Protein AF-F2NQA5-F1 (afdb_monomer)

Organism: Marinithermus hydrothermalis (strain DSM 14884 / JCM 11576 / T1) (NCBI:txid869210)

Structure (mmCIF, N/CA/C/O backbone):
data_AF-F2NQA5-F1
#
_entry.id   AF-F2NQA5-F1
#
loop_
_atom_site.group_PDB
_atom_site.id
_atom_site.type_symbol
_atom_site.label_atom_id
_atom_site.label_alt_id
_atom_site.label_comp_id
_atom_site.label_asym_id
_atom_site.label_entity_id
_atom_site.label_seq_id
_atom_site.pdbx_PDB_ins_code
_atom_site.Cartn_x
_atom_site.Cartn_y
_atom_site.Cartn_z
_atom_site.occupancy
_atom_site.B_iso_or_equiv
_atom_site.auth_seq_id
_atom_site.auth_comp_id
_atom_site.auth_asym_id
_atom_site.auth_atom_id
_atom_site.pdbx_PDB_model_num
ATOM 1 N N . MET A 1 1 ? 0.376 7.757 19.703 1.00 88.25 1 MET A N 1
ATOM 2 C CA . MET A 1 1 ? -0.407 8.197 18.530 1.00 88.25 1 MET A CA 1
ATOM 3 C C . MET A 1 1 ? 0.199 7.506 17.332 1.00 88.25 1 MET A C 1
ATOM 5 O O . MET A 1 1 ? 1.295 7.902 16.954 1.00 88.25 1 MET A O 1
ATOM 9 N N . PRO A 1 2 ? -0.426 6.440 16.823 1.00 95.62 2 PRO A N 1
ATOM 10 C CA . PRO A 1 2 ? 0.120 5.700 15.697 1.00 95.62 2 PRO A CA 1
ATOM 11 C C . PRO A 1 2 ? 0.282 6.584 14.460 1.00 95.62 2 PRO A C 1
ATOM 13 O O . PRO A 1 2 ? -0.659 7.265 14.046 1.00 95.62 2 PRO A O 1
ATOM 16 N N . LEU A 1 3 ? 1.473 6.548 13.876 1.00 98.00 3 LEU A N 1
ATOM 17 C CA . LEU A 1 3 ? 1.840 7.213 12.636 1.00 98.00 3 LEU A CA 1
ATOM 18 C C . LEU A 1 3 ? 2.196 6.156 11.593 1.00 98.00 3 LEU A C 1
ATOM 20 O O . LEU A 1 3 ? 3.142 5.389 11.764 1.00 98.00 3 LEU A O 1
ATOM 24 N N . LEU A 1 4 ? 1.447 6.123 10.497 1.00 98.50 4 LEU A N 1
ATOM 25 C CA . LEU A 1 4 ? 1.672 5.205 9.391 1.00 98.50 4 LEU A CA 1
ATOM 26 C C . LEU A 1 4 ? 2.063 5.989 8.142 1.00 98.50 4 LEU A C 1
ATOM 28 O O . LEU A 1 4 ? 1.493 7.039 7.842 1.00 98.50 4 LEU A O 1
ATOM 32 N N . TYR A 1 5 ? 3.014 5.452 7.387 1.00 98.56 5 TYR A N 1
ATOM 33 C CA . TYR A 1 5 ? 3.307 5.912 6.031 1.00 98.56 5 TYR A CA 1
ATOM 34 C C . TYR A 1 5 ? 2.766 4.877 5.052 1.00 98.56 5 TYR A C 1
ATOM 36 O O . TYR A 1 5 ? 3.100 3.701 5.148 1.00 98.56 5 TYR A O 1
ATOM 44 N N . HIS A 1 6 ? 1.934 5.301 4.107 1.00 98.75 6 HIS A N 1
ATOM 45 C CA . HIS A 1 6 ? 1.419 4.457 3.035 1.00 98.75 6 HIS A CA 1
ATOM 46 C C . HIS A 1 6 ? 2.074 4.859 1.716 1.00 98.75 6 HIS A C 1
ATOM 48 O O . HIS A 1 6 ? 1.904 5.972 1.214 1.00 98.75 6 HIS A O 1
ATOM 54 N N . ILE A 1 7 ? 2.865 3.932 1.190 1.00 98.75 7 ILE A N 1
ATOM 55 C CA . ILE A 1 7 ? 3.577 4.028 -0.079 1.00 98.75 7 ILE A CA 1
ATOM 56 C C . ILE A 1 7 ? 3.052 2.936 -1.015 1.00 98.75 7 ILE A C 1
ATOM 58 O O . ILE A 1 7 ? 2.538 1.906 -0.574 1.00 98.75 7 ILE A O 1
ATOM 62 N N . SER A 1 8 ? 3.149 3.156 -2.319 1.00 98.62 8 SER A N 1
ATOM 63 C CA . SER A 1 8 ? 2.661 2.197 -3.311 1.00 98.62 8 SER A CA 1
ATOM 64 C C . SER A 1 8 ? 3.340 2.408 -4.651 1.00 98.62 8 SER A C 1
ATOM 66 O O . SER A 1 8 ? 3.845 3.501 -4.936 1.00 98.62 8 SER A O 1
ATOM 68 N N . ASP A 1 9 ? 3.311 1.369 -5.486 1.00 98.50 9 ASP A N 1
ATOM 69 C CA . ASP A 1 9 ? 3.683 1.450 -6.893 1.00 98.50 9 ASP A CA 1
ATOM 70 C C . ASP A 1 9 ? 5.083 2.064 -7.054 1.00 98.50 9 ASP A C 1
ATOM 72 O O . ASP A 1 9 ? 5.270 3.081 -7.738 1.00 98.50 9 ASP A O 1
ATOM 76 N N . ILE A 1 10 ? 6.064 1.475 -6.362 1.00 98.44 10 ILE A N 1
ATOM 77 C CA . ILE A 1 10 ? 7.458 1.929 -6.411 1.00 98.44 10 ILE A CA 1
ATOM 78 C C . ILE A 1 10 ? 8.145 1.509 -7.717 1.00 98.44 10 ILE A C 1
ATOM 80 O O . ILE A 1 10 ? 9.059 2.213 -8.150 1.00 98.44 10 ILE A O 1
ATOM 84 N N . HIS A 1 11 ? 7.667 0.428 -8.361 1.00 98.31 11 HIS A N 1
ATOM 85 C CA . HIS A 1 11 ? 8.100 -0.091 -9.671 1.00 98.31 11 HIS A CA 1
ATOM 86 C C . HIS A 1 11 ? 9.624 -0.029 -9.861 1.00 98.31 11 HIS A C 1
ATOM 88 O O . HIS A 1 11 ? 10.124 0.562 -10.824 1.00 98.31 11 HIS A O 1
ATOM 94 N N . VAL A 1 12 ? 10.374 -0.616 -8.928 1.00 95.75 12 VAL A N 1
ATOM 95 C CA . VAL A 1 12 ? 11.836 -0.727 -9.012 1.00 95.75 12 VAL A CA 1
ATOM 96 C C . VAL A 1 12 ? 12.228 -1.455 -10.304 1.00 95.75 12 VAL A C 1
ATOM 98 O O . VAL A 1 12 ? 11.451 -2.246 -10.844 1.00 95.75 12 VAL A O 1
ATOM 101 N N . ALA A 1 13 ? 13.409 -1.129 -10.842 1.00 92.56 13 ALA A N 1
ATOM 102 C CA . ALA A 1 13 ? 13.914 -1.557 -12.152 1.00 92.56 13 ALA A CA 1
ATOM 103 C C . ALA A 1 13 ? 13.099 -1.085 -13.380 1.00 92.56 13 ALA A C 1
ATOM 105 O O . ALA A 1 13 ? 13.540 -1.246 -14.522 1.00 92.56 13 ALA A O 1
ATOM 106 N N . SER A 1 14 ? 11.949 -0.427 -13.194 1.00 96.75 14 SER A N 1
ATOM 107 C CA . SER A 1 14 ? 11.236 0.221 -14.295 1.00 96.75 14 SER A CA 1
ATOM 108 C C . SER A 1 14 ? 12.048 1.394 -14.841 1.00 96.75 14 SER A C 1
ATOM 110 O 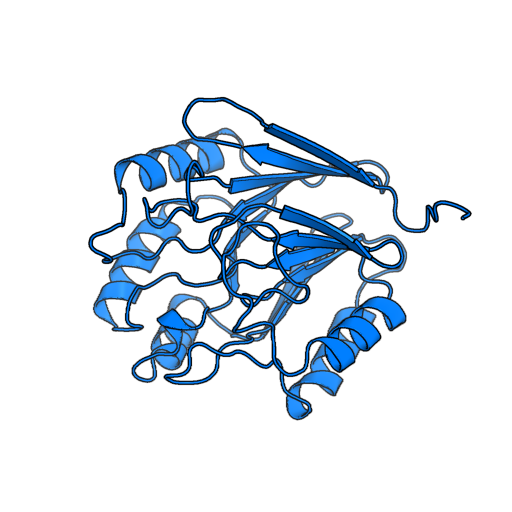O . SER A 1 14 ? 12.621 2.182 -14.093 1.00 96.75 14 SER A O 1
ATOM 112 N N . LYS A 1 15 ? 11.992 1.634 -16.155 1.00 97.00 15 LYS A N 1
ATOM 113 C CA . LYS A 1 15 ? 12.590 2.839 -16.776 1.00 97.00 15 LYS A CA 1
ATOM 114 C C . LYS A 1 15 ? 12.002 4.167 -16.268 1.00 97.00 15 LYS A C 1
ATOM 116 O O . LYS A 1 15 ? 12.492 5.235 -16.622 1.00 97.00 15 LYS A O 1
ATOM 121 N N . TYR A 1 16 ? 10.886 4.091 -15.548 1.00 97.62 16 TYR A N 1
ATOM 122 C CA . TYR A 1 16 ? 10.175 5.221 -14.961 1.00 97.62 16 TYR A CA 1
ATOM 123 C C . TYR A 1 16 ? 10.512 5.437 -13.480 1.00 97.62 16 TYR A C 1
ATOM 125 O O . TYR A 1 16 ? 10.050 6.425 -12.905 1.00 97.62 16 TYR A O 1
ATOM 133 N N . PHE A 1 17 ? 11.265 4.517 -12.870 1.00 98.44 17 PHE A N 1
ATOM 134 C CA . PHE A 1 17 ? 11.737 4.619 -11.495 1.00 98.44 17 PHE A CA 1
ATOM 135 C C . PHE A 1 17 ? 12.674 5.820 -11.336 1.00 98.44 17 PHE A C 1
ATOM 137 O O . PHE A 1 17 ? 13.507 6.091 -12.202 1.00 98.44 17 PHE A O 1
ATOM 144 N N . LEU A 1 18 ? 12.513 6.540 -10.229 1.00 98.25 18 LEU A N 1
ATOM 145 C CA . LEU A 1 18 ? 13.280 7.724 -9.861 1.00 98.25 18 LEU A CA 1
ATOM 146 C C . LEU A 1 18 ? 14.018 7.432 -8.543 1.00 98.25 18 LEU A C 1
ATOM 148 O O . LEU A 1 18 ? 13.451 7.662 -7.466 1.00 98.25 18 LEU A O 1
ATOM 152 N N . PRO A 1 19 ? 15.258 6.905 -8.599 1.00 98.12 19 PRO A N 1
ATOM 153 C CA . PRO A 1 19 ? 16.043 6.560 -7.414 1.00 98.12 19 PRO A CA 1
ATOM 154 C C . PRO A 1 19 ? 16.172 7.713 -6.417 1.00 98.12 19 PRO A C 1
ATOM 156 O O . PRO A 1 19 ? 16.104 7.499 -5.213 1.00 98.12 19 PRO A O 1
ATOM 159 N N . GLU A 1 20 ? 16.282 8.949 -6.904 1.00 98.12 20 GLU A N 1
ATOM 160 C CA . GLU A 1 20 ? 16.379 10.152 -6.082 1.00 98.12 20 GLU A CA 1
ATOM 161 C C . GLU A 1 20 ? 15.134 10.397 -5.216 1.00 98.12 20 GLU A C 1
ATOM 163 O O . GLU A 1 20 ? 15.244 10.968 -4.131 1.00 98.12 20 GLU A O 1
ATOM 168 N N . LEU A 1 21 ? 13.949 9.967 -5.667 1.00 98.06 21 LEU A N 1
ATOM 169 C CA . LEU A 1 21 ? 12.729 10.045 -4.863 1.00 98.06 21 LEU A CA 1
ATOM 170 C C . LEU A 1 21 ? 12.684 8.923 -3.832 1.00 98.06 21 LEU A C 1
ATOM 172 O O . LEU A 1 21 ? 12.273 9.168 -2.701 1.00 98.06 21 LEU A O 1
ATOM 176 N N . MET A 1 22 ? 13.148 7.722 -4.191 1.00 98.44 22 MET A N 1
ATOM 177 C CA . MET A 1 22 ? 13.265 6.618 -3.237 1.00 98.44 22 MET A CA 1
ATOM 178 C C . MET A 1 22 ? 14.262 6.953 -2.122 1.00 98.44 22 MET A C 1
ATOM 180 O O . MET A 1 22 ? 13.963 6.714 -0.957 1.00 98.44 22 MET A O 1
ATOM 184 N N . GLU A 1 23 ? 15.402 7.574 -2.444 1.00 98.44 23 GLU A N 1
ATOM 185 C CA . GLU A 1 23 ? 16.357 8.051 -1.435 1.00 98.44 23 GLU A CA 1
ATOM 186 C C . GLU A 1 23 ? 15.729 9.065 -0.485 1.00 98.44 23 GLU A C 1
ATOM 188 O O . GLU A 1 23 ? 15.773 8.865 0.725 1.00 98.44 23 GLU A O 1
ATOM 193 N N . ARG A 1 24 ? 15.066 10.099 -1.017 1.00 98.12 24 ARG A N 1
ATOM 194 C CA . ARG A 1 24 ? 14.374 11.097 -0.186 1.00 98.12 24 ARG A CA 1
ATOM 195 C C . ARG A 1 24 ? 13.302 10.474 0.703 1.00 98.12 24 ARG A C 1
ATOM 197 O O . ARG A 1 24 ? 13.187 10.856 1.861 1.00 98.12 24 ARG A O 1
ATOM 204 N N . LEU A 1 25 ? 12.530 9.531 0.164 1.00 98.38 25 LEU A N 1
ATOM 205 C CA . LEU A 1 25 ? 11.486 8.829 0.906 1.00 98.38 25 LEU A CA 1
ATOM 206 C C . LEU A 1 25 ? 12.082 8.019 2.062 1.00 98.38 25 LEU A C 1
ATOM 208 O O . LEU A 1 25 ? 11.581 8.100 3.179 1.00 98.38 25 LEU A O 1
ATOM 212 N N . ILE A 1 26 ? 13.160 7.271 1.809 1.00 98.75 26 ILE A N 1
ATOM 213 C CA . ILE A 1 26 ? 13.874 6.501 2.837 1.00 98.75 26 ILE A CA 1
ATOM 214 C C . ILE A 1 26 ? 14.448 7.433 3.906 1.00 98.75 26 ILE A C 1
ATOM 216 O O . ILE A 1 26 ? 14.277 7.166 5.095 1.00 98.75 26 ILE A O 1
ATOM 220 N N . ASP A 1 27 ? 15.110 8.518 3.499 1.00 98.44 27 ASP A N 1
ATOM 221 C CA . ASP A 1 27 ? 15.704 9.483 4.424 1.00 98.44 27 ASP A CA 1
ATOM 222 C C . ASP A 1 27 ? 14.632 10.121 5.319 1.00 98.44 27 ASP A C 1
ATOM 224 O O . ASP A 1 27 ? 14.818 10.217 6.535 1.00 98.44 27 ASP A O 1
ATOM 228 N N . GLU A 1 28 ? 13.483 10.498 4.749 1.00 97.94 28 GLU A N 1
ATOM 229 C CA . GLU A 1 28 ? 12.350 11.032 5.508 1.00 97.94 28 GLU A CA 1
ATOM 230 C C . GLU A 1 28 ? 11.766 9.995 6.466 1.00 97.94 28 GLU A C 1
ATOM 232 O O . GLU A 1 28 ? 11.633 10.286 7.653 1.00 97.94 28 GLU A O 1
ATOM 237 N N . ILE A 1 29 ? 11.467 8.781 5.991 1.00 98.56 29 ILE A N 1
ATOM 238 C CA . ILE A 1 29 ? 10.934 7.697 6.826 1.00 98.56 29 ILE A CA 1
ATOM 239 C C . ILE A 1 29 ? 11.869 7.420 8.005 1.00 98.56 29 ILE A C 1
ATOM 241 O O . ILE A 1 29 ? 11.411 7.341 9.142 1.00 98.56 29 ILE A O 1
ATOM 245 N N . ASN A 1 30 ? 13.175 7.314 7.761 1.00 98.75 30 ASN A N 1
ATOM 246 C CA . ASN A 1 30 ? 14.150 7.031 8.813 1.00 98.75 30 ASN A CA 1
ATOM 247 C C . ASN A 1 30 ? 14.327 8.206 9.786 1.00 98.75 30 ASN A C 1
ATOM 249 O O . ASN A 1 30 ? 14.612 7.988 10.961 1.00 98.75 30 ASN A O 1
ATOM 253 N N . THR A 1 31 ? 14.150 9.444 9.318 1.00 98.25 31 THR A N 1
ATOM 254 C CA . THR A 1 31 ? 14.225 10.646 10.164 1.00 98.25 31 THR A CA 1
ATOM 255 C C . THR A 1 31 ? 12.981 10.810 11.033 1.00 98.25 31 THR A C 1
ATOM 257 O O . THR A 1 31 ? 13.091 11.130 12.215 1.00 98.25 31 THR A O 1
ATOM 260 N N . VAL A 1 32 ? 11.796 10.622 10.449 1.00 98.06 32 VAL A N 1
ATOM 261 C CA . VAL A 1 32 ? 10.504 10.785 11.129 1.00 98.06 32 VAL A CA 1
ATOM 262 C C . VAL A 1 32 ? 10.215 9.602 12.051 1.00 98.06 32 VAL A C 1
ATOM 264 O O . VAL A 1 32 ? 9.692 9.799 13.143 1.00 98.06 32 VAL A O 1
ATOM 267 N N . GLY A 1 33 ? 10.564 8.388 11.621 1.00 98.19 33 GLY A N 1
ATOM 268 C CA . GLY A 1 33 ? 10.347 7.153 12.366 1.00 98.19 33 GLY A CA 1
ATOM 269 C C . GLY A 1 33 ? 8.867 6.796 12.560 1.00 98.19 33 GLY A C 1
ATOM 270 O O . GLY A 1 33 ? 8.446 6.685 13.710 1.00 98.19 33 GLY A O 1
ATOM 271 N N . PRO A 1 34 ? 8.058 6.625 11.490 1.00 98.31 34 PRO A N 1
ATOM 272 C CA . PRO A 1 34 ? 6.675 6.173 11.639 1.00 98.31 34 PRO A CA 1
ATOM 273 C C . PRO A 1 34 ? 6.616 4.765 12.253 1.00 98.31 34 PRO A C 1
ATOM 275 O O . PRO A 1 34 ? 7.518 3.949 12.059 1.00 98.31 34 PRO A O 1
ATOM 278 N N . ASP A 1 35 ? 5.525 4.454 12.953 1.00 98.44 35 ASP A N 1
ATOM 279 C CA . ASP A 1 35 ? 5.324 3.162 13.623 1.00 98.44 35 ASP A CA 1
ATOM 280 C C . ASP A 1 35 ? 5.223 1.990 12.632 1.00 98.44 35 ASP A C 1
ATOM 282 O O . ASP A 1 35 ? 5.544 0.843 12.965 1.00 98.44 35 ASP A O 1
ATOM 286 N N . LEU A 1 36 ? 4.756 2.270 11.409 1.00 98.69 36 LEU A N 1
ATOM 287 C CA . LEU A 1 36 ? 4.659 1.300 10.322 1.00 98.69 36 LEU A CA 1
ATOM 288 C C . LEU A 1 36 ? 4.705 1.986 8.954 1.00 98.69 36 LEU A C 1
ATOM 290 O O . LEU A 1 36 ? 4.019 2.979 8.712 1.00 98.69 36 LEU A O 1
ATOM 294 N N . VAL A 1 37 ? 5.438 1.383 8.022 1.00 98.81 37 VAL A N 1
ATOM 295 C CA . VAL A 1 37 ? 5.318 1.672 6.590 1.00 98.81 37 VAL A CA 1
ATOM 296 C C . VAL A 1 37 ? 4.498 0.569 5.925 1.00 98.81 37 VAL A C 1
ATOM 298 O O . VAL A 1 37 ? 4.817 -0.613 6.033 1.00 98.81 37 VAL A O 1
ATOM 301 N N . VAL A 1 38 ? 3.442 0.947 5.217 1.00 98.88 38 VAL A N 1
ATOM 302 C CA . VAL A 1 38 ? 2.639 0.050 4.386 1.00 98.88 38 VAL A CA 1
ATOM 303 C C . VAL A 1 38 ? 3.044 0.249 2.930 1.00 98.88 38 VAL A C 1
ATOM 305 O O . VAL A 1 38 ? 2.918 1.358 2.417 1.00 98.88 38 VAL A O 1
ATOM 308 N N . LEU A 1 39 ? 3.501 -0.815 2.267 1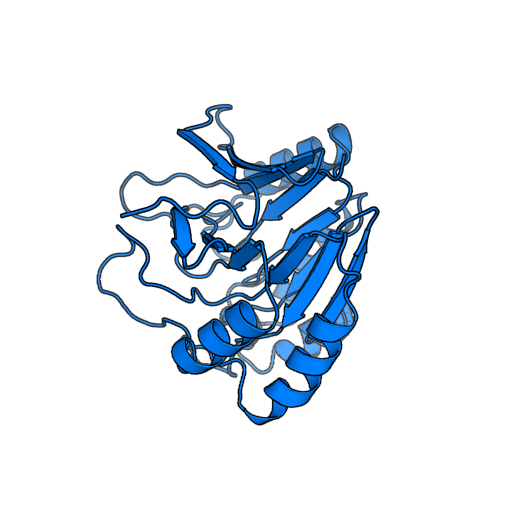.00 98.81 39 LEU A N 1
ATOM 309 C CA . LEU A 1 39 ? 3.792 -0.839 0.832 1.00 98.81 39 LEU A CA 1
ATOM 310 C C . LEU A 1 39 ? 2.748 -1.697 0.109 1.00 98.81 39 LEU A C 1
ATOM 312 O O . LEU A 1 39 ? 2.817 -2.926 0.143 1.00 98.81 39 LEU A O 1
ATOM 316 N N . SER A 1 40 ? 1.769 -1.050 -0.527 1.00 98.69 40 SER A N 1
ATOM 317 C CA . SER A 1 40 ? 0.586 -1.721 -1.087 1.00 98.69 40 SER A CA 1
ATOM 318 C C . SER A 1 40 ? 0.768 -2.246 -2.518 1.00 98.69 40 SER A C 1
ATOM 320 O O . SER A 1 40 ? -0.138 -2.119 -3.337 1.00 98.69 40 SER A O 1
ATOM 322 N N . GLY A 1 41 ? 1.914 -2.850 -2.834 1.00 98.06 41 GLY A N 1
ATOM 323 C CA . GLY A 1 41 ? 2.143 -3.549 -4.105 1.00 98.06 41 GLY A CA 1
ATOM 324 C C . GLY A 1 41 ? 2.825 -2.755 -5.211 1.00 98.06 41 GLY A C 1
ATOM 325 O O . GLY A 1 41 ? 3.123 -1.566 -5.071 1.00 98.06 41 GLY A O 1
ATOM 326 N N . ASP A 1 42 ? 3.086 -3.481 -6.297 1.00 98.69 42 ASP A N 1
ATOM 327 C CA . ASP A 1 42 ? 3.883 -3.081 -7.453 1.00 98.69 42 ASP A CA 1
ATOM 328 C C . ASP A 1 42 ? 5.291 -2.626 -7.032 1.00 98.69 42 ASP A C 1
ATOM 330 O O . ASP A 1 42 ? 5.729 -1.488 -7.247 1.00 98.69 42 ASP A O 1
ATOM 334 N N . LEU A 1 43 ? 5.998 -3.554 -6.377 1.00 98.69 43 LEU A N 1
ATOM 335 C CA . LEU A 1 43 ? 7.400 -3.396 -5.997 1.00 98.69 43 LEU A CA 1
ATOM 336 C C . LEU A 1 43 ? 8.312 -3.406 -7.223 1.00 98.69 43 LEU A C 1
ATOM 338 O O . LEU A 1 43 ? 9.273 -2.643 -7.294 1.00 98.69 43 LEU A O 1
ATOM 342 N N . THR A 1 44 ? 7.994 -4.276 -8.174 1.00 98.56 44 THR A N 1
ATOM 343 C CA . THR A 1 44 ? 8.757 -4.566 -9.391 1.00 98.56 44 THR A CA 1
ATOM 344 C C . THR A 1 44 ? 7.966 -4.168 -10.641 1.00 98.56 44 THR A C 1
ATOM 346 O O . THR A 1 44 ? 6.765 -3.918 -10.569 1.00 98.56 44 THR A O 1
ATOM 349 N N . ASP A 1 45 ? 8.609 -4.103 -11.813 1.00 97.25 45 ASP A N 1
ATOM 350 C CA . ASP A 1 45 ? 7.910 -3.815 -13.079 1.00 97.25 45 ASP A CA 1
ATOM 351 C C . ASP A 1 45 ? 7.422 -5.093 -13.789 1.00 97.25 45 ASP A C 1
ATOM 353 O O . ASP A 1 45 ? 6.423 -5.080 -14.522 1.00 97.25 45 ASP A O 1
ATOM 357 N N . ARG A 1 46 ? 8.116 -6.217 -13.616 1.00 97.62 46 ARG A N 1
ATOM 358 C CA . ARG A 1 46 ? 7.879 -7.459 -14.361 1.00 97.62 46 ARG A CA 1
ATOM 359 C C . ARG A 1 46 ? 7.876 -8.704 -13.474 1.00 97.62 46 ARG A C 1
ATOM 361 O O . ARG A 1 46 ? 7.744 -9.790 -14.036 1.00 97.62 46 ARG A O 1
ATOM 368 N N . GLY A 1 47 ? 8.016 -8.594 -12.155 1.00 98.12 47 GLY A N 1
ATOM 369 C CA . GLY A 1 47 ? 8.007 -9.749 -11.251 1.00 98.12 47 GLY A CA 1
ATOM 370 C C . GLY A 1 47 ? 9.234 -10.654 -11.403 1.00 98.12 47 GLY A C 1
ATOM 371 O O . GLY A 1 47 ? 9.207 -11.823 -11.020 1.00 98.12 47 GLY A O 1
ATOM 372 N N . LEU A 1 48 ? 10.322 -10.152 -11.998 1.00 98.31 48 LEU A N 1
ATOM 373 C CA . LEU A 1 48 ? 11.537 -10.939 -12.209 1.00 98.31 48 LEU A CA 1
ATOM 374 C C . LEU A 1 48 ? 12.396 -10.957 -10.942 1.00 98.31 48 LEU A C 1
ATOM 376 O O . LEU A 1 48 ? 12.484 -9.966 -10.222 1.00 98.31 48 LEU A O 1
ATOM 380 N N . ARG A 1 49 ? 13.109 -12.065 -10.704 1.00 98.12 49 ARG A N 1
ATOM 381 C CA . ARG A 1 49 ? 13.953 -12.239 -9.509 1.00 98.12 49 ARG A CA 1
ATOM 382 C C . ARG A 1 49 ? 14.886 -11.059 -9.226 1.00 98.12 49 ARG A C 1
ATOM 384 O O . ARG A 1 49 ? 14.925 -10.580 -8.101 1.00 98.12 49 ARG A O 1
ATOM 391 N N . HIS A 1 50 ? 15.623 -10.599 -10.234 1.00 98.44 50 HIS A N 1
ATOM 392 C CA . HIS A 1 50 ? 16.584 -9.508 -10.058 1.00 98.44 50 HIS A CA 1
ATOM 393 C C . HIS A 1 50 ? 15.901 -8.178 -9.699 1.00 98.44 50 HIS A C 1
ATOM 395 O O . HIS A 1 50 ? 16.473 -7.391 -8.954 1.00 98.44 50 HIS A O 1
ATOM 401 N N . GLU A 1 51 ? 14.672 -7.943 -10.173 1.00 98.62 51 GLU A N 1
ATOM 402 C CA . GLU A 1 51 ? 13.892 -6.755 -9.809 1.00 98.62 51 GLU A CA 1
ATOM 403 C C . GLU A 1 51 ? 13.452 -6.828 -8.344 1.00 98.62 51 GLU A C 1
ATOM 405 O O . GLU A 1 51 ? 13.502 -5.825 -7.640 1.00 98.62 51 GLU A O 1
ATOM 410 N N . PHE A 1 52 ? 13.084 -8.016 -7.851 1.00 98.81 52 PHE A N 1
ATOM 411 C CA . PHE A 1 52 ? 12.800 -8.217 -6.429 1.00 98.81 52 PHE A CA 1
ATOM 412 C C . PHE A 1 52 ? 14.043 -8.061 -5.550 1.00 98.81 52 PHE A C 1
ATOM 414 O O . PHE A 1 52 ? 13.947 -7.502 -4.463 1.00 98.81 52 PHE A O 1
ATOM 421 N N . GLU A 1 53 ? 15.205 -8.545 -5.990 1.00 98.69 53 GLU A N 1
ATOM 422 C CA . GLU A 1 53 ? 16.472 -8.353 -5.271 1.00 98.69 53 GLU A CA 1
ATOM 423 C C . GLU A 1 53 ? 16.848 -6.868 -5.198 1.00 98.69 53 GLU A C 1
ATOM 425 O O . GLU A 1 53 ? 17.265 -6.387 -4.144 1.00 98.69 53 GLU A O 1
ATOM 430 N N . GLU A 1 54 ? 16.633 -6.120 -6.284 1.00 98.69 54 GLU A N 1
ATOM 431 C CA . GLU A 1 54 ? 16.810 -4.669 -6.303 1.00 98.69 54 GLU A CA 1
ATOM 432 C C . GLU A 1 54 ? 15.797 -3.966 -5.388 1.00 98.69 54 GLU A C 1
ATOM 434 O O . GLU A 1 54 ? 16.185 -3.131 -4.568 1.00 98.69 54 GLU A O 1
ATOM 439 N N . ALA A 1 55 ? 14.513 -4.332 -5.462 1.00 98.69 55 ALA A N 1
ATOM 440 C CA . ALA A 1 55 ? 13.479 -3.789 -4.585 1.00 98.69 55 ALA A CA 1
ATOM 441 C C . ALA A 1 55 ? 13.817 -4.047 -3.113 1.00 98.69 55 ALA A C 1
ATOM 443 O O . ALA A 1 55 ? 13.742 -3.129 -2.295 1.00 98.69 55 ALA A O 1
ATOM 444 N N . LYS A 1 56 ? 14.284 -5.259 -2.791 1.00 98.69 56 LYS A N 1
ATOM 445 C CA . LYS A 1 56 ? 14.707 -5.644 -1.445 1.00 98.69 56 LYS A CA 1
ATOM 446 C C . LYS A 1 56 ? 15.889 -4.807 -0.971 1.00 98.69 56 LYS A C 1
ATOM 448 O O . LYS A 1 56 ? 15.853 -4.314 0.152 1.00 98.69 56 LYS A O 1
ATOM 453 N N . ALA A 1 57 ? 16.883 -4.571 -1.830 1.00 98.69 57 ALA A N 1
ATOM 454 C CA . ALA A 1 57 ? 18.029 -3.719 -1.515 1.00 98.69 57 ALA A CA 1
ATOM 455 C C . ALA A 1 57 ? 17.622 -2.271 -1.186 1.00 98.69 57 ALA A C 1
ATOM 457 O O . ALA A 1 57 ? 18.211 -1.651 -0.299 1.00 98.69 57 ALA A O 1
ATOM 458 N N . TRP A 1 58 ? 16.598 -1.735 -1.859 1.00 98.75 58 TRP A N 1
ATOM 459 C CA . TRP A 1 58 ? 16.024 -0.433 -1.516 1.00 98.75 58 TRP A CA 1
ATOM 460 C C . TRP A 1 58 ? 15.238 -0.473 -0.205 1.00 98.75 58 TRP A C 1
ATOM 462 O O . TRP A 1 58 ? 15.479 0.355 0.673 1.00 98.75 58 TRP A O 1
ATOM 472 N N . THR A 1 59 ? 14.318 -1.428 -0.049 1.00 98.69 59 THR A N 1
ATOM 473 C CA . THR A 1 59 ? 13.450 -1.503 1.137 1.00 98.69 59 THR A CA 1
ATOM 474 C C . THR A 1 59 ? 14.213 -1.862 2.411 1.00 98.69 59 THR A C 1
ATOM 476 O O . THR A 1 59 ? 13.822 -1.416 3.480 1.00 98.69 59 THR A O 1
ATOM 479 N N . ASP A 1 60 ? 15.343 -2.568 2.323 1.00 98.56 60 ASP A N 1
ATOM 480 C CA . ASP A 1 60 ? 16.192 -2.900 3.483 1.00 98.56 60 ASP A CA 1
ATOM 481 C C . ASP A 1 60 ? 16.888 -1.687 4.106 1.00 98.56 60 ASP A C 1
ATOM 483 O O . ASP A 1 60 ? 17.415 -1.765 5.216 1.00 98.56 60 ASP A O 1
ATOM 487 N N . ARG A 1 61 ? 16.875 -0.544 3.415 1.00 98.75 61 ARG A N 1
ATOM 488 C CA . ARG A 1 61 ? 17.353 0.732 3.957 1.00 98.75 61 ARG A CA 1
ATOM 489 C C . ARG A 1 61 ? 16.309 1.422 4.842 1.00 98.75 61 ARG A C 1
ATOM 491 O O . ARG A 1 61 ? 16.667 2.375 5.533 1.00 98.75 61 ARG A O 1
ATOM 498 N N . ILE A 1 62 ? 15.049 0.981 4.822 1.00 98.75 62 ILE A N 1
ATOM 499 C CA . ILE A 1 62 ? 13.985 1.491 5.696 1.00 98.75 62 ILE A CA 1
ATOM 500 C C . ILE A 1 62 ? 14.156 0.861 7.084 1.00 98.75 62 ILE A C 1
ATOM 502 O O . ILE A 1 62 ? 14.126 -0.356 7.239 1.00 98.75 62 ILE A O 1
ATOM 506 N N . GLN A 1 63 ? 14.353 1.696 8.105 1.00 98.38 63 GLN A N 1
ATOM 507 C CA . GLN A 1 63 ? 14.735 1.278 9.463 1.00 98.38 63 GLN A CA 1
ATOM 508 C C . GLN A 1 63 ? 13.545 1.073 10.408 1.00 98.38 63 GLN A C 1
ATOM 510 O O . GLN A 1 63 ? 13.728 0.782 11.591 1.00 98.38 63 GLN A O 1
ATOM 515 N N . VAL A 1 64 ? 12.326 1.218 9.894 1.00 98.31 64 VAL A N 1
ATOM 516 C CA . VAL A 1 64 ? 11.075 1.016 10.630 1.00 98.31 64 VAL A CA 1
ATOM 517 C C . VAL A 1 64 ? 10.352 -0.237 10.130 1.00 98.31 64 VAL A C 1
ATOM 519 O O . VAL A 1 64 ? 10.618 -0.698 9.017 1.00 98.31 64 VAL A O 1
ATOM 522 N N . PRO A 1 65 ? 9.429 -0.818 10.918 1.00 98.00 65 PRO A N 1
ATOM 523 C CA . PRO A 1 65 ? 8.657 -1.972 10.477 1.00 98.00 65 PRO A CA 1
ATOM 524 C C . PRO A 1 65 ? 7.901 -1.706 9.170 1.00 98.00 65 PRO A C 1
ATOM 526 O O . PRO A 1 65 ? 7.310 -0.640 8.991 1.00 98.00 65 PRO A O 1
ATOM 529 N N . MET A 1 66 ? 7.862 -2.712 8.295 1.00 98.38 66 MET A N 1
ATOM 530 C CA . MET A 1 66 ? 7.095 -2.675 7.051 1.00 98.38 66 MET A CA 1
ATOM 531 C C . MET A 1 66 ? 6.026 -3.769 7.013 1.00 98.38 66 MET A C 1
ATOM 533 O O . MET A 1 66 ? 6.246 -4.884 7.490 1.00 98.38 66 MET A O 1
ATOM 537 N N . LEU A 1 67 ? 4.886 -3.456 6.400 1.00 98.56 67 LEU A N 1
ATOM 538 C CA . LEU A 1 67 ? 3.897 -4.423 5.930 1.00 98.56 67 LEU A CA 1
ATOM 539 C C . LEU A 1 67 ? 3.768 -4.266 4.416 1.00 98.56 67 LEU A C 1
ATOM 541 O O . LEU A 1 67 ? 3.457 -3.181 3.928 1.00 98.56 67 LEU A O 1
ATOM 545 N N . VAL A 1 68 ? 4.020 -5.340 3.680 1.00 98.69 68 VAL A N 1
ATOM 546 C CA . VAL A 1 68 ? 4.114 -5.313 2.220 1.00 98.69 68 VAL A CA 1
ATOM 547 C C . VAL A 1 68 ? 3.082 -6.272 1.640 1.00 98.69 68 VAL A C 1
ATOM 549 O O . VAL A 1 68 ? 2.957 -7.396 2.117 1.00 98.69 68 VAL A O 1
ATOM 552 N N . THR A 1 69 ? 2.358 -5.844 0.610 1.00 98.19 69 THR A N 1
ATOM 553 C CA . THR A 1 69 ? 1.536 -6.726 -0.237 1.00 98.19 69 THR A CA 1
ATOM 554 C C . THR A 1 69 ? 2.098 -6.737 -1.651 1.00 98.19 69 THR A C 1
ATOM 556 O O . THR A 1 69 ? 2.647 -5.717 -2.057 1.00 98.19 69 THR A O 1
ATOM 559 N N . PRO A 1 70 ? 1.948 -7.820 -2.429 1.00 98.56 70 PRO A N 1
ATOM 560 C CA . PRO A 1 70 ? 2.281 -7.790 -3.848 1.00 98.56 70 PRO A CA 1
ATOM 561 C C . PRO A 1 70 ? 1.212 -7.024 -4.644 1.00 98.56 70 PRO A C 1
ATOM 563 O O . PRO A 1 70 ? 0.053 -6.923 -4.227 1.00 98.56 70 PRO A O 1
ATOM 566 N N . GLY A 1 71 ? 1.611 -6.486 -5.793 1.00 98.50 71 GLY A N 1
ATOM 567 C CA . GLY A 1 71 ? 0.720 -5.959 -6.823 1.00 98.50 71 GLY A CA 1
ATOM 568 C C . GLY A 1 71 ? 0.679 -6.837 -8.071 1.00 98.50 71 GLY A C 1
ATOM 569 O O . GLY A 1 71 ? 1.267 -7.919 -8.124 1.00 98.50 71 GLY A O 1
ATOM 570 N N . ASN A 1 72 ? -0.046 -6.393 -9.096 1.00 98.56 72 ASN A N 1
ATOM 571 C CA . ASN A 1 72 ? -0.202 -7.186 -10.315 1.00 98.56 72 ASN A CA 1
ATOM 572 C C . ASN A 1 72 ? 1.111 -7.311 -11.099 1.00 98.56 72 ASN A C 1
ATOM 574 O O . ASN A 1 72 ? 1.343 -8.332 -11.744 1.00 98.56 72 ASN A O 1
ATOM 578 N N . HIS A 1 73 ? 1.995 -6.312 -11.030 1.00 98.50 73 HIS A N 1
ATOM 579 C CA . HIS A 1 73 ? 3.307 -6.402 -11.663 1.00 98.50 73 HIS A CA 1
ATOM 580 C C . HIS A 1 73 ? 4.215 -7.434 -10.973 1.00 98.50 73 HIS A C 1
ATOM 582 O O . HIS A 1 73 ? 4.959 -8.130 -11.664 1.00 98.50 73 HIS A O 1
ATOM 588 N N . ASP A 1 74 ? 4.094 -7.588 -9.653 1.00 98.69 74 ASP A N 1
ATOM 589 C CA . ASP A 1 74 ? 4.894 -8.515 -8.843 1.00 98.69 74 ASP A CA 1
ATOM 590 C C . ASP A 1 74 ? 4.549 -9.985 -9.093 1.00 98.69 74 ASP A C 1
ATOM 592 O O . ASP A 1 74 ? 5.417 -10.851 -9.007 1.00 98.69 74 ASP A O 1
ATOM 596 N N . SER A 1 75 ? 3.293 -10.276 -9.434 1.00 97.81 75 SER A N 1
ATOM 597 C CA . SER A 1 75 ? 2.821 -11.641 -9.703 1.00 97.81 75 SER A CA 1
ATOM 598 C C . SER A 1 75 ? 3.040 -12.109 -11.142 1.00 97.81 75 SER A C 1
ATOM 600 O O . SER A 1 75 ? 2.807 -13.282 -11.453 1.00 97.81 75 SER A O 1
ATOM 602 N N . ARG A 1 76 ? 3.528 -11.235 -12.028 1.00 97.81 76 ARG A N 1
ATOM 603 C CA . ARG A 1 76 ? 3.949 -11.628 -13.380 1.00 97.81 76 ARG A CA 1
ATOM 604 C C . ARG A 1 76 ? 5.125 -12.590 -13.324 1.00 97.81 76 ARG A C 1
ATOM 606 O O . ARG A 1 76 ? 5.942 -12.531 -12.412 1.00 97.81 76 ARG A O 1
ATOM 613 N N . ASN A 1 77 ? 5.236 -13.454 -14.329 1.00 97.31 77 ASN A N 1
ATOM 614 C CA . ASN A 1 77 ? 6.327 -14.426 -14.445 1.00 97.31 77 ASN A CA 1
ATOM 615 C C . ASN A 1 77 ? 6.484 -15.310 -13.194 1.00 97.31 77 ASN A C 1
ATOM 617 O O . ASN A 1 77 ? 7.596 -15.717 -12.859 1.00 97.31 77 ASN A O 1
ATOM 621 N N . VAL A 1 78 ? 5.374 -15.619 -12.512 1.00 96.81 78 VAL A N 1
ATOM 622 C CA . VAL A 1 78 ? 5.376 -16.404 -11.262 1.00 96.81 78 VAL A CA 1
ATOM 623 C C . VAL A 1 78 ? 6.158 -15.702 -10.133 1.00 96.81 78 VAL A C 1
ATOM 625 O O . VAL A 1 78 ? 6.666 -16.334 -9.206 1.00 96.81 78 VAL A O 1
ATOM 628 N N . GLY A 1 79 ? 6.248 -14.370 -10.188 1.00 98.19 79 GLY A N 1
ATOM 629 C CA . GLY A 1 79 ? 7.028 -13.563 -9.253 1.00 98.19 79 GLY A CA 1
ATOM 630 C C . GLY A 1 79 ? 6.522 -13.600 -7.809 1.00 98.19 79 GLY A C 1
ATOM 631 O O . GLY A 1 79 ? 7.293 -13.325 -6.891 1.00 98.19 79 GLY A O 1
ATOM 632 N N . TYR A 1 80 ? 5.291 -14.067 -7.570 1.00 97.25 80 TYR A N 1
ATOM 633 C CA . TYR A 1 80 ? 4.771 -14.306 -6.220 1.00 97.25 80 TYR A CA 1
ATOM 634 C C . TYR A 1 80 ? 5.655 -15.262 -5.394 1.00 97.25 80 TYR A C 1
ATOM 636 O O . TYR A 1 80 ? 5.711 -15.121 -4.177 1.00 97.25 80 TYR A O 1
ATOM 644 N N . ILE A 1 81 ? 6.403 -16.177 -6.031 1.00 98.31 81 ILE A N 1
ATOM 645 C CA . ILE A 1 81 ? 7.399 -17.027 -5.348 1.00 98.31 81 ILE A CA 1
ATOM 646 C C . ILE A 1 81 ? 8.530 -16.165 -4.774 1.00 98.31 81 ILE A C 1
ATOM 648 O O . ILE A 1 81 ? 8.937 -16.332 -3.629 1.00 98.31 81 ILE A O 1
ATOM 652 N N . HIS A 1 82 ? 9.040 -15.220 -5.565 1.00 98.50 82 HIS A N 1
ATOM 653 C CA . HIS A 1 82 ? 10.110 -14.322 -5.135 1.00 98.50 82 HIS A CA 1
ATOM 654 C C . HIS A 1 82 ? 9.624 -13.327 -4.083 1.00 98.50 82 HIS A C 1
ATOM 656 O O . HIS A 1 82 ? 10.364 -13.037 -3.144 1.00 98.50 82 HIS A O 1
ATOM 662 N N . PHE A 1 83 ? 8.379 -12.859 -4.205 1.00 98.69 83 PHE A N 1
ATOM 663 C CA . PHE A 1 83 ? 7.725 -12.091 -3.154 1.00 98.69 83 PHE A CA 1
ATOM 664 C C . PHE A 1 83 ? 7.704 -12.881 -1.839 1.00 98.69 83 PHE A C 1
ATOM 666 O O . PHE A 1 83 ? 8.186 -12.381 -0.825 1.00 98.69 83 PHE A O 1
ATOM 673 N N . GLU A 1 84 ? 7.213 -14.124 -1.855 1.00 98.50 84 GLU A N 1
ATOM 674 C CA . GLU A 1 84 ? 7.113 -14.958 -0.651 1.00 98.50 84 GLU A CA 1
ATOM 675 C C . GLU A 1 84 ? 8.477 -15.227 -0.002 1.00 98.50 84 GLU A C 1
ATOM 677 O O . GLU A 1 84 ? 8.606 -15.165 1.221 1.00 98.50 84 GLU A O 1
ATOM 682 N N . GLU A 1 85 ? 9.513 -15.459 -0.809 1.00 98.50 85 GLU A N 1
ATOM 683 C CA . GLU A 1 85 ? 10.879 -15.683 -0.326 1.00 98.50 85 GLU A CA 1
ATOM 684 C C . GLU A 1 85 ? 11.527 -14.437 0.301 1.00 98.50 85 GLU A C 1
ATOM 686 O O . GLU A 1 85 ? 12.297 -14.568 1.254 1.00 98.50 85 GLU A O 1
ATOM 691 N N . LEU A 1 86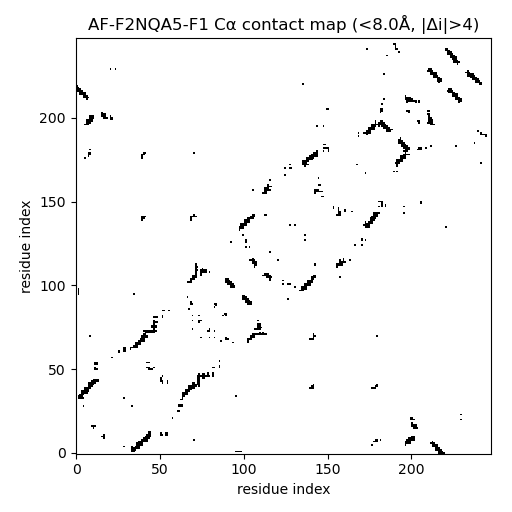 ? 11.264 -13.241 -0.238 1.00 98.44 86 LEU A N 1
ATOM 692 C CA . LEU A 1 86 ? 11.985 -12.015 0.138 1.00 98.44 86 LEU A CA 1
ATOM 693 C C . LEU A 1 86 ? 11.201 -11.100 1.085 1.00 98.44 86 LEU A C 1
ATOM 695 O O . LEU A 1 86 ? 11.814 -10.419 1.908 1.00 98.44 86 LEU A O 1
ATOM 699 N N . TYR A 1 87 ? 9.873 -11.088 0.985 1.00 98.12 87 TYR A N 1
ATOM 700 C CA . TYR A 1 87 ? 8.974 -10.225 1.759 1.00 98.12 87 TYR A CA 1
ATOM 701 C C . TYR A 1 87 ? 8.046 -11.002 2.702 1.00 98.12 87 TYR A C 1
ATOM 703 O O . TYR A 1 87 ? 7.518 -10.417 3.648 1.00 98.12 87 TYR A O 1
ATOM 711 N N . GLY A 1 88 ? 7.899 -12.317 2.512 1.00 97.19 88 GLY A N 1
ATOM 712 C CA . GLY A 1 88 ? 7.098 -13.179 3.377 1.00 97.19 88 GLY A CA 1
ATOM 713 C C . GLY A 1 88 ? 5.669 -13.401 2.863 1.00 97.19 88 GLY A C 1
ATOM 714 O O . GLY A 1 88 ? 5.407 -13.295 1.668 1.00 97.19 88 GLY A O 1
ATOM 715 N N . PRO A 1 89 ? 4.722 -13.781 3.737 1.00 97.50 89 PRO A N 1
ATOM 716 C CA . PRO A 1 89 ? 3.420 -14.266 3.297 1.00 97.50 89 PRO A CA 1
ATOM 717 C C . PRO A 1 89 ? 2.596 -13.175 2.601 1.00 97.50 89 PRO A C 1
ATOM 719 O O . PRO A 1 89 ? 2.542 -12.030 3.039 1.00 97.50 89 PRO A O 1
ATOM 722 N N . ARG A 1 90 ? 1.866 -13.577 1.557 1.00 97.56 90 ARG A N 1
ATOM 723 C CA . ARG A 1 90 ? 0.943 -12.728 0.775 1.00 97.56 90 ARG A CA 1
ATOM 724 C C . ARG A 1 90 ? -0.322 -12.305 1.534 1.00 97.56 90 ARG A C 1
ATOM 726 O O . ARG A 1 90 ? -1.047 -11.410 1.105 1.00 97.56 90 ARG A O 1
ATOM 733 N N . TYR A 1 91 ? -0.564 -12.945 2.672 1.00 97.88 91 TYR A N 1
ATOM 734 C CA . TYR A 1 91 ? -1.676 -12.700 3.579 1.00 97.88 91 TYR A CA 1
ATOM 735 C C . TYR A 1 91 ? -1.102 -12.573 4.985 1.00 97.88 91 TYR A C 1
ATOM 737 O O . TYR A 1 91 ? -0.470 -13.505 5.486 1.00 97.88 91 TYR A O 1
ATOM 745 N N . ALA A 1 92 ? -1.263 -11.411 5.607 1.00 97.44 92 ALA A N 1
ATOM 746 C CA . ALA A 1 92 ? -0.569 -11.102 6.848 1.00 97.44 92 ALA A CA 1
ATOM 747 C C . ALA A 1 92 ? -1.398 -10.191 7.747 1.00 97.44 92 ALA A C 1
ATOM 749 O O . ALA A 1 92 ? -2.233 -9.415 7.289 1.00 97.44 92 ALA A O 1
ATOM 750 N N . THR A 1 93 ? -1.121 -10.257 9.044 1.00 98.31 93 THR A N 1
ATOM 751 C CA . THR A 1 93 ? -1.708 -9.357 10.037 1.00 98.31 93 THR A CA 1
ATOM 752 C C . THR A 1 93 ? -0.605 -8.681 10.832 1.00 98.31 93 THR A C 1
ATOM 754 O O . THR A 1 93 ? 0.401 -9.316 11.161 1.00 98.31 93 THR A O 1
ATOM 757 N N . ARG A 1 94 ? -0.801 -7.419 11.205 1.00 97.88 94 ARG A N 1
ATOM 758 C CA . ARG A 1 94 ? 0.130 -6.659 12.040 1.00 97.88 94 ARG A CA 1
ATOM 759 C C . ARG A 1 94 ? -0.650 -5.877 13.085 1.00 97.88 94 ARG A C 1
ATOM 761 O O . ARG A 1 94 ? -1.574 -5.149 12.750 1.00 97.88 94 ARG A O 1
ATOM 768 N N . ARG A 1 95 ? -0.246 -6.000 14.346 1.00 97.31 95 ARG A N 1
ATOM 769 C CA . ARG A 1 95 ? -0.803 -5.228 15.458 1.00 97.31 95 ARG A CA 1
ATOM 770 C C . ARG A 1 95 ? 0.216 -4.189 15.919 1.00 97.31 95 ARG A C 1
ATOM 772 O O . ARG A 1 95 ? 1.388 -4.520 16.104 1.00 97.31 95 ARG A O 1
ATOM 779 N N . LEU A 1 96 ? -0.239 -2.953 16.067 1.00 94.56 96 LEU A N 1
ATOM 780 C CA . LEU A 1 96 ? 0.465 -1.827 16.683 1.00 94.56 96 LEU A CA 1
ATOM 781 C C . LEU A 1 96 ? -0.364 -1.362 17.890 1.00 94.56 96 LEU A C 1
ATOM 783 O O . LEU A 1 96 ? -1.443 -1.894 18.150 1.00 94.56 96 LEU A O 1
ATOM 787 N N . GLU A 1 97 ? 0.105 -0.361 18.629 1.00 92.00 97 GLU A N 1
ATOM 788 C CA . GLU A 1 97 ? -0.693 0.222 19.710 1.00 92.00 97 GLU A CA 1
ATOM 789 C C . GLU A 1 97 ? -1.989 0.838 19.151 1.00 92.00 97 GLU A C 1
ATOM 791 O O . GLU A 1 97 ? -1.954 1.836 18.441 1.00 92.00 97 GLU A O 1
ATOM 796 N N . GLY A 1 98 ? -3.145 0.235 19.447 1.00 94.06 98 GLY A N 1
ATOM 797 C CA . GLY A 1 98 ? -4.452 0.757 19.030 1.00 94.06 98 GLY A CA 1
ATOM 798 C C . GLY A 1 98 ? -4.770 0.629 17.534 1.00 94.06 98 GLY A C 1
ATOM 799 O O . GLY A 1 98 ? -5.765 1.199 17.090 1.00 94.06 98 GLY A O 1
ATOM 800 N N . VAL A 1 99 ? -3.968 -0.107 16.754 1.00 97.56 99 VAL A N 1
ATOM 801 C CA . VAL A 1 99 ? -4.190 -0.326 15.312 1.00 97.56 99 VAL A CA 1
ATOM 802 C C . VAL A 1 99 ? -3.977 -1.792 14.972 1.00 97.56 99 VAL A C 1
ATOM 804 O O . VAL A 1 99 ? -2.945 -2.377 15.309 1.00 97.56 99 VAL A O 1
ATOM 807 N N . TYR A 1 100 ? -4.923 -2.365 14.236 1.00 98.50 100 TYR A N 1
ATOM 808 C CA . TYR A 1 100 ? -4.836 -3.720 13.715 1.00 98.50 100 TYR A CA 1
ATOM 809 C C . TYR A 1 100 ? -4.939 -3.710 12.193 1.00 98.50 100 TYR A C 1
ATOM 811 O O . TYR A 1 100 ? -5.941 -3.281 11.626 1.00 98.50 100 TYR A O 1
ATOM 819 N N . VAL A 1 101 ? -3.887 -4.180 11.532 1.00 98.75 101 VAL A N 1
ATOM 820 C CA . VAL A 1 101 ? -3.751 -4.166 10.077 1.00 98.75 101 VAL A CA 1
ATOM 821 C C . VAL A 1 101 ? -3.885 -5.583 9.534 1.00 98.75 101 VAL A C 1
ATOM 823 O O . VAL A 1 101 ? -3.186 -6.487 9.990 1.00 98.75 101 VAL A O 1
ATOM 826 N N . VAL A 1 102 ? -4.740 -5.768 8.532 1.00 98.81 102 VAL A N 1
ATOM 827 C CA . VAL A 1 102 ? -4.891 -7.009 7.763 1.00 98.81 102 VAL A CA 1
ATOM 828 C C . VAL A 1 102 ? -4.534 -6.726 6.311 1.00 98.81 102 VAL A C 1
ATOM 830 O O . VAL A 1 102 ? -5.126 -5.858 5.678 1.00 98.81 102 VAL A O 1
ATOM 833 N N . ALA A 1 103 ? -3.563 -7.454 5.779 1.00 98.62 103 ALA A N 1
ATOM 834 C CA . ALA A 1 103 ? -3.082 -7.333 4.413 1.00 98.62 103 ALA A CA 1
ATOM 835 C C . ALA A 1 103 ? -3.448 -8.583 3.612 1.00 98.62 103 ALA A C 1
ATOM 837 O O . ALA A 1 103 ? -3.218 -9.703 4.075 1.00 98.62 103 ALA A O 1
ATOM 838 N N . ALA A 1 104 ? -3.993 -8.386 2.412 1.00 98.44 104 ALA A N 1
ATOM 839 C CA . ALA A 1 104 ? -4.353 -9.471 1.514 1.00 98.44 104 ALA A CA 1
ATOM 840 C C . ALA A 1 104 ? -3.958 -9.171 0.065 1.00 98.44 104 ALA A C 1
ATOM 842 O O . ALA A 1 104 ? -4.287 -8.121 -0.499 1.00 98.44 104 ALA A O 1
ATOM 843 N N . ASP A 1 105 ? -3.281 -10.141 -0.538 1.00 98.62 105 ASP A N 1
ATOM 844 C CA . ASP A 1 105 ? -2.954 -10.163 -1.955 1.00 98.62 105 ASP A CA 1
ATOM 845 C C . ASP A 1 105 ? -4.220 -10.197 -2.821 1.00 98.62 105 ASP A C 1
ATOM 847 O O . ASP A 1 105 ? -5.098 -11.041 -2.633 1.00 98.62 105 ASP A O 1
ATOM 851 N N . SER A 1 106 ? -4.292 -9.250 -3.757 1.00 98.44 106 SER A N 1
ATOM 852 C CA . SER A 1 106 ? -5.330 -9.168 -4.788 1.00 98.44 106 SER A CA 1
ATOM 853 C C . SER A 1 106 ? -4.817 -9.459 -6.194 1.00 98.44 106 SER A C 1
ATOM 855 O O . SER A 1 106 ? -5.575 -9.331 -7.148 1.00 98.44 106 SER A O 1
ATOM 857 N N . SER A 1 107 ? -3.536 -9.753 -6.362 1.00 98.19 107 SER A N 1
ATOM 858 C CA . SER A 1 107 ? -2.927 -10.012 -7.658 1.00 98.19 107 SER A CA 1
ATOM 859 C C . SER A 1 107 ? -3.276 -11.401 -8.186 1.00 98.19 107 SER A C 1
ATOM 861 O O . SER A 1 107 ? -3.410 -12.368 -7.440 1.00 98.19 107 SER A O 1
ATOM 863 N N . GLU A 1 108 ? -3.400 -11.489 -9.505 1.00 97.00 108 GLU A N 1
ATOM 864 C CA . GLU A 1 108 ? -3.565 -12.743 -10.2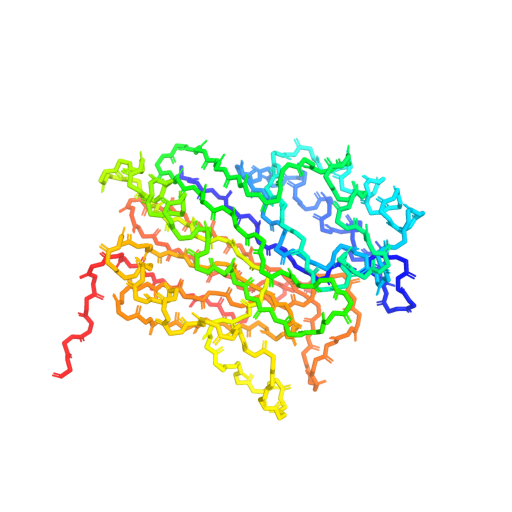29 1.00 97.00 108 GLU A CA 1
ATOM 865 C C . GLU A 1 108 ? -2.348 -12.928 -11.149 1.00 97.00 108 GLU A C 1
ATOM 867 O O . GLU A 1 108 ? -1.907 -11.954 -11.773 1.00 97.00 108 GLU A O 1
ATOM 872 N N . PRO A 1 109 ? -1.769 -14.140 -11.248 1.00 95.44 109 PRO A N 1
ATOM 873 C CA . PRO A 1 109 ? -0.601 -14.375 -12.088 1.00 95.44 109 PRO A CA 1
ATOM 874 C C . PRO A 1 109 ? -0.816 -13.910 -13.532 1.00 95.44 109 PRO A C 1
ATOM 876 O O . PRO A 1 109 ? -1.773 -14.312 -14.194 1.00 95.44 109 PRO A O 1
ATOM 879 N N . ASP A 1 110 ? 0.102 -13.069 -14.011 1.00 94.94 110 ASP A N 1
ATOM 880 C CA . ASP A 1 110 ? 0.145 -12.527 -15.377 1.00 94.94 110 ASP A CA 1
ATOM 881 C C . ASP A 1 110 ? -1.071 -11.682 -15.826 1.00 94.94 110 ASP A C 1
ATOM 883 O O . ASP A 1 110 ? -1.163 -11.326 -17.005 1.00 94.94 110 ASP A O 1
ATOM 887 N N . LEU A 1 111 ? -1.969 -11.303 -14.910 1.00 96.50 111 LEU A N 1
ATOM 888 C CA . LEU A 1 111 ? -3.120 -10.437 -15.190 1.00 96.50 111 LEU A CA 1
ATOM 889 C C . LEU A 1 111 ? -2.939 -9.045 -14.581 1.00 96.50 111 LEU A C 1
ATOM 891 O O . LEU A 1 111 ? -2.267 -8.879 -13.570 1.00 96.50 111 LEU A O 1
ATOM 895 N N . ASP A 1 112 ? -3.550 -8.036 -15.205 1.00 96.31 112 ASP A N 1
ATOM 896 C CA . ASP A 1 112 ? -3.614 -6.677 -14.645 1.00 96.31 112 ASP A CA 1
ATOM 897 C C . ASP A 1 112 ? -4.869 -6.467 -13.783 1.00 96.31 112 ASP A C 1
ATOM 899 O O . ASP A 1 112 ? -4.980 -5.460 -13.084 1.00 96.31 112 ASP A O 1
ATOM 903 N N . GLU A 1 113 ? -5.852 -7.361 -13.893 1.00 96.44 113 GLU A N 1
ATOM 904 C CA . GLU A 1 113 ? -7.018 -7.424 -13.027 1.00 96.44 113 GLU A CA 1
ATOM 905 C C . GLU A 1 113 ? -6.711 -8.189 -11.742 1.00 96.44 113 GLU A C 1
ATOM 907 O O . GLU A 1 113 ? -6.001 -9.192 -11.755 1.00 96.44 113 GLU A O 1
ATOM 912 N N . GLY A 1 114 ? -7.334 -7.754 -10.650 1.00 97.19 114 GLY A N 1
ATOM 913 C CA . GLY A 1 114 ? -7.179 -8.387 -9.351 1.00 97.19 114 GLY A CA 1
ATOM 914 C C . GLY A 1 114 ? -8.449 -9.006 -8.795 1.00 97.19 114 GLY A C 1
ATOM 915 O O . GLY A 1 114 ? -9.567 -8.670 -9.202 1.00 97.19 114 GLY A O 1
ATOM 916 N N . ARG A 1 115 ? -8.264 -9.877 -7.808 1.00 97.56 115 ARG A N 1
ATOM 917 C CA . ARG A 1 115 ? -9.304 -10.565 -7.045 1.00 97.56 115 ARG A CA 1
ATOM 918 C C . ARG A 1 115 ? -8.731 -10.992 -5.689 1.00 97.56 115 ARG A C 1
ATOM 920 O O . ARG A 1 115 ? -7.616 -11.489 -5.645 1.00 97.56 115 ARG A O 1
ATOM 927 N N . ILE A 1 116 ? -9.485 -10.845 -4.594 1.00 97.81 116 ILE A N 1
ATOM 928 C CA . ILE A 1 116 ? -9.096 -11.469 -3.306 1.00 97.81 116 ILE A CA 1
ATOM 929 C C . ILE A 1 116 ? -9.423 -12.964 -3.326 1.00 97.81 116 ILE A C 1
ATOM 931 O O . ILE A 1 116 ? -8.621 -13.804 -2.926 1.00 97.81 116 ILE A O 1
ATOM 935 N N . GLY A 1 117 ? -10.612 -13.302 -3.823 1.00 95.50 117 GLY A N 1
ATOM 936 C CA . GLY A 1 117 ? -11.018 -14.674 -4.076 1.00 95.50 117 GLY A CA 1
ATOM 937 C C . GLY A 1 117 ? -11.789 -15.284 -2.912 1.00 95.50 117 GLY A C 1
ATOM 938 O O . GLY A 1 117 ? -11.392 -15.238 -1.751 1.00 95.50 117 GLY A O 1
ATOM 939 N N . ARG A 1 118 ? -12.904 -15.939 -3.246 1.00 95.25 118 ARG A N 1
ATOM 940 C CA . ARG A 1 118 ? -13.850 -16.513 -2.272 1.00 95.25 118 ARG A CA 1
ATOM 941 C C . ARG A 1 118 ? -13.234 -17.547 -1.330 1.00 95.25 118 ARG A C 1
ATOM 943 O O . ARG A 1 118 ? -13.746 -17.755 -0.239 1.00 95.25 118 ARG A O 1
ATOM 950 N N . THR A 1 119 ? -12.155 -18.202 -1.748 1.00 96.75 119 THR A N 1
ATOM 951 C CA . THR A 1 119 ? -11.411 -19.162 -0.920 1.00 96.75 119 THR A CA 1
ATOM 952 C C . THR A 1 119 ? -10.651 -18.492 0.222 1.00 96.75 119 THR A C 1
ATOM 954 O O . THR A 1 119 ? -10.368 -19.155 1.212 1.00 96.75 119 THR A O 1
ATOM 957 N N . ILE A 1 120 ? -10.337 -17.199 0.098 1.00 97.50 120 ILE A N 1
ATOM 958 C CA . ILE A 1 120 ? -9.603 -16.414 1.099 1.00 97.50 120 ILE A CA 1
ATOM 959 C C . ILE A 1 120 ? -10.549 -15.754 2.110 1.00 97.50 120 ILE A C 1
ATOM 961 O O . ILE A 1 120 ? -10.135 -15.455 3.226 1.00 97.50 120 ILE A O 1
ATOM 965 N N . TYR A 1 121 ? -11.830 -15.570 1.776 1.00 98.25 121 TYR A N 1
ATOM 966 C CA . TYR A 1 121 ? -12.781 -14.861 2.642 1.00 98.25 121 TYR A CA 1
ATOM 967 C C . TYR A 1 121 ? -12.910 -15.435 4.057 1.00 98.25 121 TYR A C 1
ATOM 969 O O . TYR A 1 121 ? -12.868 -14.633 4.983 1.00 98.25 121 TYR A O 1
ATOM 977 N N . PRO A 1 122 ? -12.971 -16.765 4.283 1.00 98.25 122 PRO A N 1
ATOM 978 C CA . PRO A 1 122 ? -13.032 -17.287 5.648 1.00 98.25 122 PRO A CA 1
ATOM 979 C C . PRO A 1 122 ? -11.830 -16.864 6.505 1.00 98.25 122 PRO A C 1
ATOM 981 O O . PRO A 1 122 ? -12.004 -16.463 7.651 1.00 98.25 122 PRO A O 1
ATOM 984 N N . TRP A 1 123 ? -10.622 -16.890 5.929 1.00 98.12 123 TRP A N 1
ATOM 985 C CA . TRP A 1 123 ? -9.415 -16.405 6.603 1.00 98.12 123 TRP A CA 1
ATOM 986 C C . TRP A 1 123 ? -9.477 -14.893 6.843 1.00 98.12 123 TRP A C 1
ATOM 988 O O . TRP A 1 123 ? -9.112 -14.425 7.918 1.00 98.12 123 TRP A O 1
ATOM 998 N N . LEU A 1 124 ? -9.958 -14.128 5.860 1.00 98.44 124 LEU A N 1
ATOM 999 C CA . LEU A 1 124 ? -10.076 -12.676 5.970 1.00 98.44 124 LEU A CA 1
ATOM 1000 C C . LEU A 1 124 ? -11.053 -12.273 7.086 1.00 98.44 124 LEU A C 1
ATOM 1002 O O . LEU A 1 124 ? -10.728 -11.416 7.903 1.00 98.44 124 LEU A O 1
ATOM 1006 N N . GLU A 1 125 ? -12.229 -12.896 7.141 1.00 98.62 125 GLU A N 1
ATOM 1007 C CA . GLU A 1 125 ? -13.242 -12.660 8.176 1.00 98.62 125 GLU A CA 1
ATOM 1008 C C . GLU A 1 125 ? -12.721 -13.028 9.574 1.00 98.62 125 GLU A C 1
ATOM 1010 O O . GLU A 1 125 ? -12.920 -12.271 10.529 1.00 98.62 125 GLU A O 1
ATOM 1015 N N . GLU A 1 126 ? -12.006 -14.150 9.706 1.00 98.56 126 GLU A N 1
ATOM 1016 C CA . GLU A 1 126 ? -11.345 -14.552 10.954 1.00 98.56 126 GLU A CA 1
ATOM 1017 C C . GLU A 1 126 ? -10.270 -13.537 11.381 1.00 98.56 126 GLU A C 1
ATOM 1019 O O . GLU A 1 126 ? -10.270 -13.065 12.524 1.00 98.56 126 GLU A O 1
ATOM 1024 N N . ALA A 1 127 ? -9.402 -13.125 10.453 1.00 98.44 127 ALA A N 1
ATOM 1025 C CA . ALA A 1 127 ? -8.369 -12.128 10.709 1.00 98.44 127 ALA A CA 1
ATOM 1026 C C . ALA A 1 127 ? -8.984 -10.793 11.159 1.00 98.44 127 ALA A C 1
ATOM 1028 O O . ALA A 1 127 ? -8.624 -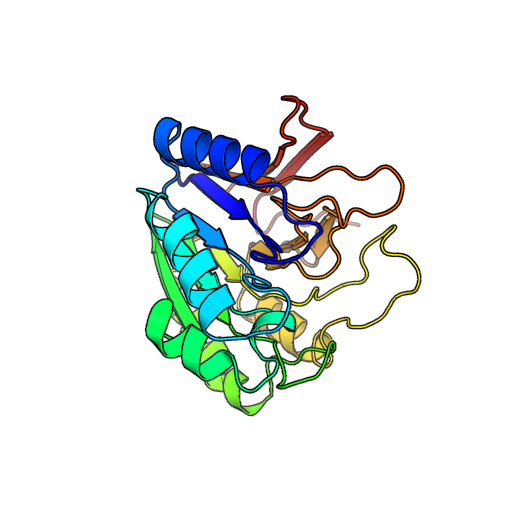10.260 12.206 1.00 98.44 127 ALA A O 1
ATOM 1029 N N . LEU A 1 128 ? -9.983 -10.277 10.439 1.00 98.50 128 LEU A N 1
ATOM 1030 C CA . LEU A 1 128 ? -10.673 -9.030 10.793 1.00 98.50 128 LEU A CA 1
ATOM 1031 C C . LEU A 1 128 ? -11.439 -9.116 12.124 1.00 98.50 128 LEU A C 1
ATOM 1033 O O . LEU A 1 128 ? -11.636 -8.099 12.796 1.00 98.50 128 LEU A O 1
ATOM 1037 N N . SER A 1 129 ? -11.874 -10.311 12.523 1.00 98.12 129 SER A N 1
ATOM 1038 C CA . SER A 1 129 ? -12.544 -10.541 13.810 1.00 98.12 129 SER A CA 1
ATOM 1039 C C . SER A 1 129 ? -11.575 -10.607 14.991 1.00 98.12 129 SER A C 1
ATOM 1041 O O . SER A 1 129 ? -12.011 -10.502 16.132 1.00 98.12 129 SER A O 1
ATOM 1043 N N . THR A 1 130 ? -10.273 -10.749 14.730 1.00 97.75 130 THR A N 1
ATOM 1044 C CA . THR A 1 130 ? -9.224 -10.780 15.762 1.00 97.75 130 THR A CA 1
ATOM 1045 C C . THR A 1 130 ? -8.927 -9.390 16.337 1.00 97.75 130 THR A C 1
ATOM 1047 O O . THR A 1 130 ? -8.345 -9.282 17.418 1.00 97.75 130 THR A O 1
ATOM 1050 N N . ALA A 1 131 ? -9.304 -8.319 15.631 1.00 97.06 131 ALA A N 1
ATOM 1051 C CA . ALA A 1 131 ? -9.137 -6.949 16.106 1.00 97.06 131 ALA A CA 1
ATOM 1052 C C . ALA A 1 131 ? -9.989 -6.671 17.353 1.00 97.06 131 ALA A C 1
ATOM 1054 O O . ALA A 1 131 ? -11.183 -6.982 17.380 1.00 97.06 131 ALA A O 1
ATOM 1055 N N . GLU A 1 132 ? -9.399 -6.016 18.349 1.00 95.25 132 GLU A N 1
ATOM 1056 C CA . GLU A 1 132 ? -10.129 -5.584 19.537 1.00 95.25 132 GLU A CA 1
ATOM 1057 C C . GLU A 1 132 ? -11.077 -4.421 19.193 1.00 95.25 132 GLU A C 1
ATOM 1059 O O . GLU A 1 132 ? -10.749 -3.595 18.339 1.00 95.25 132 GLU A O 1
ATOM 1064 N N . PRO A 1 133 ? -12.231 -4.272 19.874 1.00 91.69 133 PRO A N 1
ATOM 1065 C CA . PRO A 1 133 ? -13.195 -3.208 19.571 1.00 91.69 133 PRO A CA 1
ATOM 1066 C C . PRO A 1 133 ? -12.651 -1.774 19.663 1.00 91.69 133 PRO A C 1
ATOM 1068 O O . PRO A 1 133 ? -13.260 -0.863 19.111 1.00 91.69 133 PRO A O 1
ATOM 1071 N N . SER A 1 134 ? -11.557 -1.562 20.401 1.00 92.44 134 SER A N 1
ATOM 1072 C CA . SER A 1 134 ? -10.896 -0.261 20.551 1.00 92.44 134 SER A CA 1
ATOM 1073 C C . SER A 1 134 ? -9.805 0.008 19.511 1.00 92.44 134 SER A C 1
ATOM 1075 O O . SER A 1 134 ? -9.267 1.111 19.492 1.00 92.44 134 SER A O 1
ATOM 1077 N N . GLU A 1 135 ? -9.421 -0.988 18.711 1.00 96.00 135 GLU A N 1
ATOM 1078 C CA . GLU A 1 135 ? -8.393 -0.835 17.681 1.00 96.00 135 GLU A CA 1
ATOM 1079 C C . GLU A 1 135 ? -8.991 -0.265 16.397 1.00 96.00 135 GLU A C 1
ATOM 1081 O O . GLU A 1 135 ? -10.056 -0.694 15.956 1.00 96.00 135 GLU A O 1
ATOM 1086 N N . ILE A 1 136 ? -8.257 0.644 15.754 1.00 97.31 136 ILE A N 1
ATOM 1087 C CA . ILE A 1 136 ? -8.535 1.034 14.374 1.00 97.31 136 ILE A CA 1
ATOM 1088 C C . ILE A 1 136 ? -8.178 -0.138 13.462 1.00 97.31 136 ILE A C 1
ATOM 1090 O O . ILE A 1 136 ? -7.023 -0.575 13.417 1.00 97.31 136 ILE A O 1
ATOM 1094 N N . LYS A 1 137 ? -9.163 -0.637 12.719 1.00 98.25 137 LYS A N 1
ATOM 1095 C CA . LYS A 1 137 ? -8.994 -1.703 11.736 1.00 98.25 137 LYS A CA 1
ATOM 1096 C C . LYS A 1 137 ? -8.602 -1.143 10.383 1.00 98.25 137 LYS A C 1
ATOM 1098 O O . LYS A 1 137 ? -9.358 -0.402 9.754 1.00 98.25 137 LYS A O 1
ATOM 1103 N N . VAL A 1 138 ? -7.440 -1.573 9.910 1.00 98.75 138 VAL A N 1
ATOM 1104 C CA . VAL A 1 138 ? -6.884 -1.198 8.613 1.00 98.75 138 VAL A CA 1
ATOM 1105 C C . VAL A 1 138 ? -6.839 -2.426 7.714 1.00 98.75 138 VAL A C 1
ATOM 1107 O O . VAL A 1 138 ? -6.287 -3.455 8.096 1.00 98.75 138 VAL A O 1
ATOM 1110 N N . PHE A 1 139 ? -7.383 -2.328 6.508 1.00 98.88 139 PHE A N 1
ATOM 1111 C CA . PHE A 1 139 ? -7.252 -3.350 5.476 1.00 98.88 139 PHE A CA 1
ATOM 1112 C C . PHE A 1 139 ? -6.336 -2.861 4.350 1.00 98.88 139 PHE A C 1
ATOM 1114 O O . PHE A 1 139 ? -6.453 -1.724 3.898 1.00 98.88 139 PHE A O 1
ATOM 1121 N N . VAL A 1 140 ? -5.422 -3.707 3.884 1.00 98.94 140 VAL A N 1
ATOM 1122 C CA . VAL A 1 140 ? -4.444 -3.368 2.842 1.00 98.94 140 VAL A CA 1
ATOM 1123 C C . VAL A 1 140 ? -4.564 -4.348 1.68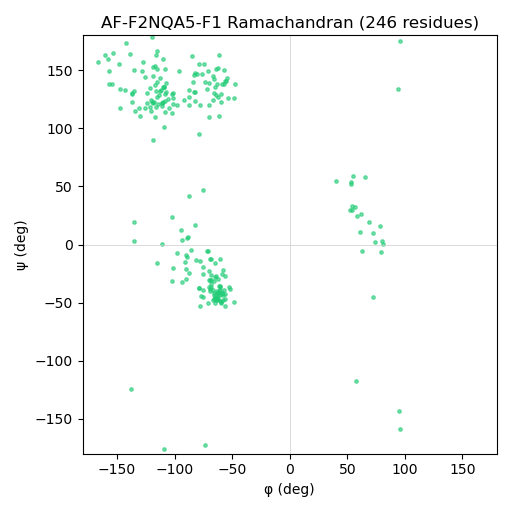7 1.00 98.94 140 VAL A C 1
ATOM 1125 O O . VAL A 1 140 ? -4.540 -5.563 1.884 1.00 98.94 140 VAL A O 1
ATOM 1128 N N . THR A 1 141 ? -4.651 -3.822 0.471 1.00 98.69 141 THR A N 1
ATOM 1129 C CA . THR A 1 141 ? -4.549 -4.609 -0.761 1.00 98.69 141 THR A CA 1
ATOM 1130 C C . THR A 1 141 ? -4.036 -3.735 -1.899 1.00 98.69 141 THR A C 1
ATOM 1132 O O . THR A 1 141 ? -4.056 -2.521 -1.777 1.00 98.69 141 THR A O 1
ATOM 1135 N N . HIS A 1 142 ? -3.588 -4.305 -3.016 1.00 98.69 142 HIS A N 1
ATOM 1136 C CA . HIS A 1 142 ? -3.079 -3.500 -4.127 1.00 98.69 142 HIS A CA 1
ATOM 1137 C C . HIS A 1 142 ? -4.181 -2.858 -4.986 1.00 98.69 142 HIS A C 1
ATOM 1139 O O . HIS A 1 142 ? -4.179 -1.645 -5.193 1.00 98.69 142 HIS A O 1
ATOM 1145 N N . HIS A 1 143 ? -5.139 -3.644 -5.485 1.00 98.50 143 HIS A N 1
ATOM 1146 C CA . HIS A 1 143 ? -6.160 -3.141 -6.409 1.00 98.50 143 HIS A CA 1
ATOM 1147 C C . HIS A 1 143 ? -7.203 -2.263 -5.707 1.00 98.50 143 HIS A C 1
ATOM 1149 O O . HIS A 1 143 ? -7.689 -2.575 -4.618 1.00 98.50 143 HIS A O 1
ATOM 1155 N N . HIS A 1 144 ? -7.599 -1.175 -6.364 1.00 97.06 144 HIS A N 1
ATOM 1156 C CA . HIS A 1 144 ? -8.599 -0.235 -5.867 1.00 97.06 144 HIS A CA 1
ATOM 1157 C C . HIS A 1 144 ? -10.012 -0.842 -5.874 1.00 97.06 144 HIS A C 1
ATOM 1159 O O . HIS A 1 144 ? -10.420 -1.533 -6.812 1.00 97.06 144 HIS A O 1
ATOM 1165 N N . LEU A 1 145 ? -10.775 -0.573 -4.807 1.00 97.06 145 LEU A N 1
ATOM 1166 C CA . LEU A 1 145 ? -12.117 -1.148 -4.594 1.00 97.06 145 LEU A CA 1
ATOM 1167 C C . LEU A 1 145 ? -13.244 -0.336 -5.241 1.00 97.06 145 LEU A C 1
ATOM 1169 O O . LEU A 1 145 ? -14.318 -0.862 -5.523 1.00 97.06 145 LEU A O 1
ATOM 1173 N N . LEU A 1 146 ? -13.011 0.958 -5.448 1.00 96.56 146 LEU A N 1
ATOM 1174 C CA . LEU A 1 146 ? -13.968 1.906 -6.011 1.00 96.56 146 LEU A CA 1
ATOM 1175 C C . LEU A 1 146 ? -13.314 2.659 -7.167 1.00 96.56 146 LEU A C 1
ATOM 1177 O O . LEU A 1 146 ? -12.111 2.905 -7.086 1.00 96.56 146 LEU A O 1
ATOM 1181 N N . PRO A 1 147 ? -14.077 3.085 -8.191 1.00 95.12 147 PRO A N 1
ATOM 1182 C CA . PRO A 1 147 ? -13.549 3.902 -9.277 1.00 95.12 147 PRO A CA 1
ATOM 1183 C C . PRO A 1 147 ? -12.715 5.088 -8.777 1.00 95.12 147 PRO A C 1
ATOM 1185 O O . PRO A 1 147 ? -13.113 5.767 -7.828 1.00 95.12 147 PRO A O 1
ATOM 1188 N N . VAL A 1 148 ? -11.580 5.366 -9.420 1.00 93.94 148 VAL A N 1
ATOM 1189 C CA . VAL A 1 148 ? -10.680 6.461 -9.010 1.00 93.94 148 VAL A CA 1
ATOM 1190 C C . VAL A 1 148 ? -10.831 7.643 -9.974 1.00 93.94 148 VAL A C 1
ATOM 1192 O O . VAL A 1 148 ? -10.539 7.509 -11.169 1.00 93.94 148 VAL A O 1
ATOM 1195 N N . PRO A 1 149 ? -11.276 8.825 -9.505 1.00 90.81 149 PRO A N 1
ATOM 1196 C CA . PRO A 1 149 ? -11.428 9.998 -10.359 1.00 90.81 149 PRO A CA 1
ATOM 1197 C C . PRO A 1 149 ? -10.119 10.379 -11.052 1.00 90.81 149 PRO A C 1
ATOM 1199 O O . PRO A 1 149 ? -9.049 10.350 -10.460 1.00 90.81 149 PRO A O 1
ATOM 1202 N N . GLY A 1 150 ? -10.190 10.739 -12.335 1.00 88.75 150 GLY A N 1
ATOM 1203 C CA . GLY A 1 150 ? -9.001 11.138 -13.099 1.00 88.75 150 GLY A CA 1
ATOM 1204 C C . GLY A 1 150 ? -8.054 9.992 -13.491 1.00 88.75 150 GLY A C 1
ATOM 1205 O O . GLY A 1 150 ? -7.062 10.251 -14.173 1.00 88.75 150 GLY A O 1
ATOM 1206 N N . ALA A 1 151 ? -8.368 8.730 -13.169 1.00 90.50 151 ALA A N 1
ATOM 1207 C CA . ALA A 1 151 ? -7.578 7.565 -13.590 1.00 90.50 151 ALA A CA 1
ATOM 1208 C C . ALA A 1 151 ? -7.698 7.229 -15.096 1.00 90.50 151 ALA A C 1
ATOM 1210 O O . ALA A 1 151 ? -6.981 6.365 -15.611 1.00 90.50 151 ALA A O 1
ATOM 1211 N N . GLY A 1 152 ? -8.570 7.933 -15.826 1.00 88.19 152 GLY A N 1
ATOM 1212 C CA . GLY A 1 152 ? -8.867 7.700 -17.239 1.00 88.19 152 GLY A CA 1
ATOM 1213 C C . GLY A 1 152 ? -10.091 6.804 -17.419 1.00 88.19 152 GLY A C 1
ATOM 1214 O O . GLY A 1 152 ? -11.064 6.923 -16.681 1.00 88.19 152 GLY A O 1
ATOM 1215 N N . ARG A 1 153 ? -10.070 5.919 -18.426 1.00 86.00 153 ARG A N 1
ATOM 1216 C CA . ARG A 1 153 ? -11.124 4.908 -18.587 1.00 86.00 153 ARG A CA 1
ATOM 1217 C C . ARG A 1 153 ? -11.055 3.933 -17.416 1.00 86.00 153 ARG A C 1
ATOM 1219 O O . ARG A 1 153 ? -10.018 3.300 -17.223 1.00 86.00 153 ARG A O 1
ATOM 1226 N N . GLU A 1 154 ? -12.170 3.783 -16.712 1.00 83.62 154 GLU A N 1
ATOM 1227 C CA . GLU A 1 154 ? -12.254 2.860 -15.587 1.00 83.62 154 GLU A CA 1
ATOM 1228 C C . GLU A 1 154 ? -12.066 1.407 -16.046 1.00 83.62 154 GLU A C 1
ATOM 1230 O O . GLU A 1 154 ? -12.681 0.961 -17.022 1.00 83.62 154 GLU A O 1
ATOM 1235 N N . ARG A 1 155 ? -11.153 0.702 -15.371 1.00 86.94 155 ARG A N 1
ATOM 1236 C CA . ARG A 1 155 ? -10.747 -0.685 -15.641 1.00 86.94 155 ARG A CA 1
ATOM 1237 C C . ARG A 1 155 ? -9.937 -1.225 -14.466 1.00 86.94 155 ARG A C 1
ATOM 1239 O O . ARG A 1 155 ? -9.274 -0.452 -13.778 1.00 86.94 155 ARG A O 1
ATOM 1246 N N . ASN A 1 156 ? -9.892 -2.543 -14.310 1.00 89.44 156 ASN A N 1
ATOM 1247 C CA . ASN A 1 156 ? -9.117 -3.242 -13.276 1.00 89.44 156 ASN A CA 1
ATOM 1248 C C . ASN A 1 156 ? -9.491 -2.838 -11.839 1.00 89.44 156 ASN A C 1
ATOM 1250 O O . ASN A 1 156 ? -8.661 -2.943 -10.941 1.00 89.44 156 ASN A O 1
ATOM 1254 N N . ILE A 1 157 ? -10.718 -2.352 -11.615 1.00 94.38 157 ILE A N 1
ATOM 1255 C CA . ILE A 1 157 ? -11.303 -2.425 -10.271 1.00 94.38 157 ILE A CA 1
ATOM 1256 C C . ILE A 1 157 ? -11.262 -3.896 -9.867 1.00 94.38 157 ILE A C 1
ATOM 1258 O O . ILE A 1 157 ? -11.495 -4.767 -10.715 1.00 94.38 157 ILE A O 1
ATOM 1262 N N . LEU A 1 158 ? -10.960 -4.157 -8.598 1.00 96.50 158 LEU A N 1
ATOM 1263 C CA . LEU A 1 158 ? -10.957 -5.507 -8.053 1.00 96.50 158 LEU A CA 1
ATOM 1264 C C . LEU A 1 158 ? -12.254 -6.250 -8.445 1.00 96.50 158 LEU A C 1
ATOM 1266 O O . LEU A 1 158 ? -13.359 -5.754 -8.221 1.00 96.50 158 LEU A O 1
ATOM 1270 N N . GLN A 1 159 ? -12.132 -7.430 -9.059 1.00 97.50 159 GLN A N 1
ATOM 1271 C CA . GLN A 1 159 ? -13.263 -8.126 -9.689 1.00 97.50 159 GLN A CA 1
ATOM 1272 C C . GLN A 1 159 ? -14.381 -8.470 -8.701 1.00 97.50 159 GLN A C 1
ATOM 1274 O O . GLN A 1 159 ? -15.560 -8.429 -9.048 1.00 97.50 159 GLN A O 1
ATOM 1279 N N . ASP A 1 160 ? -14.006 -8.819 -7.475 1.00 97.50 160 ASP A N 1
ATOM 1280 C CA . ASP A 1 160 ? -14.892 -9.170 -6.373 1.00 97.50 160 ASP A CA 1
ATOM 1281 C C . ASP A 1 160 ? -15.044 -8.026 -5.352 1.00 97.50 160 ASP A C 1
ATOM 1283 O O . ASP A 1 160 ? -15.425 -8.261 -4.207 1.00 97.50 160 ASP A O 1
ATOM 1287 N N . ALA A 1 161 ? -14.806 -6.771 -5.771 1.00 97.56 161 ALA A N 1
ATOM 1288 C CA . ALA A 1 161 ? -14.886 -5.587 -4.911 1.00 97.56 161 ALA A CA 1
ATOM 1289 C C . ALA A 1 161 ? -16.206 -5.475 -4.140 1.00 97.56 161 ALA A C 1
ATOM 1291 O O . ALA A 1 161 ? -16.192 -5.067 -2.987 1.00 97.56 161 ALA A O 1
ATOM 1292 N N . GLY A 1 162 ? -17.342 -5.830 -4.748 1.00 97.81 162 GLY A N 1
ATOM 1293 C CA . GLY A 1 162 ? -18.643 -5.760 -4.075 1.00 97.81 162 GLY A CA 1
ATOM 1294 C C . GLY A 1 162 ? -18.754 -6.719 -2.885 1.00 97.81 162 GLY A C 1
ATOM 1295 O O . GLY A 1 162 ? -19.187 -6.309 -1.808 1.00 97.81 162 GLY A O 1
ATOM 1296 N N . ASP A 1 163 ? -18.318 -7.969 -3.071 1.00 98.31 163 ASP A N 1
ATOM 1297 C CA . ASP A 1 163 ? -18.299 -8.986 -2.014 1.00 98.31 163 ASP A CA 1
ATOM 1298 C C . ASP A 1 163 ? -17.306 -8.575 -0.910 1.00 98.31 163 ASP A C 1
ATOM 1300 O O . ASP A 1 163 ? -17.641 -8.602 0.274 1.00 98.31 163 ASP A O 1
ATOM 1304 N N . LEU A 1 164 ? -16.120 -8.090 -1.293 1.00 98.44 164 LEU A N 1
ATOM 1305 C CA . LEU A 1 164 ? -15.117 -7.613 -0.343 1.00 98.44 164 LEU A CA 1
ATOM 1306 C C . LEU A 1 164 ? -15.589 -6.385 0.446 1.00 98.44 164 LEU A C 1
ATOM 1308 O O . LEU A 1 164 ? -15.477 -6.372 1.665 1.00 98.44 164 LEU A O 1
ATOM 1312 N N . LEU A 1 165 ? -16.145 -5.364 -0.211 1.00 98.50 165 LEU A N 1
ATOM 1313 C CA . LEU A 1 165 ? -16.671 -4.171 0.462 1.00 98.50 165 LEU A CA 1
ATOM 1314 C C . LEU A 1 165 ? -17.736 -4.543 1.493 1.00 98.50 165 LEU A C 1
ATOM 1316 O O . LEU A 1 165 ? -17.744 -3.977 2.583 1.00 98.50 165 LEU A O 1
ATOM 1320 N N . LYS A 1 166 ? -18.597 -5.519 1.178 1.00 98.19 166 LYS A N 1
ATOM 1321 C CA . LYS A 1 166 ? -19.561 -6.049 2.142 1.00 98.19 166 LYS A CA 1
ATOM 1322 C C . LYS A 1 166 ? -18.864 -6.644 3.370 1.00 98.19 166 LYS A C 1
ATOM 1324 O O . LYS A 1 166 ? -19.243 -6.289 4.482 1.00 98.19 166 LYS A O 1
ATOM 1329 N N . ILE A 1 167 ? -17.846 -7.489 3.183 1.00 98.50 167 ILE A N 1
ATOM 1330 C CA . ILE A 1 167 ? -17.066 -8.067 4.293 1.00 98.50 167 ILE A CA 1
ATOM 1331 C C . ILE A 1 167 ? -16.436 -6.955 5.143 1.00 98.50 167 ILE A C 1
ATOM 1333 O O . ILE A 1 167 ? -16.573 -6.950 6.363 1.00 98.50 167 ILE A O 1
ATOM 1337 N N . LEU A 1 168 ? -15.787 -5.973 4.513 1.00 98.56 168 LEU A N 1
ATOM 1338 C CA . LEU A 1 168 ? -15.123 -4.878 5.226 1.00 98.56 168 LEU A CA 1
ATOM 1339 C C . LEU A 1 168 ? -16.115 -4.044 6.057 1.00 98.56 168 LEU A C 1
ATOM 1341 O O . LEU A 1 168 ? -15.817 -3.699 7.201 1.00 98.56 168 LEU A O 1
ATOM 1345 N N . VAL A 1 169 ? -17.312 -3.773 5.522 1.00 98.00 169 VAL A N 1
ATOM 1346 C CA . VAL A 1 169 ? -18.389 -3.077 6.248 1.00 98.00 169 VAL A CA 1
ATOM 1347 C C . VAL A 1 169 ? -18.920 -3.920 7.409 1.00 98.00 169 VAL A C 1
ATOM 1349 O O . VAL A 1 169 ? -19.022 -3.414 8.528 1.00 98.00 169 VAL A O 1
ATOM 1352 N N . ASP A 1 170 ? -19.221 -5.201 7.181 1.00 97.31 170 ASP A N 1
ATOM 1353 C CA . ASP A 1 170 ? -19.756 -6.103 8.213 1.00 97.31 170 ASP A CA 1
ATOM 1354 C C . ASP A 1 170 ? -18.768 -6.267 9.383 1.00 97.31 170 ASP A C 1
ATOM 1356 O O . ASP A 1 170 ? -19.166 -6.298 10.552 1.00 97.31 170 ASP A O 1
ATOM 1360 N N . HIS A 1 171 ? -17.467 -6.281 9.081 1.00 97.69 171 HIS A N 1
ATOM 1361 C CA . HIS A 1 171 ? -16.394 -6.358 10.069 1.00 97.69 171 HIS A CA 1
ATOM 1362 C C . HIS A 1 171 ? -15.935 -4.995 10.601 1.00 97.69 171 HIS A C 1
ATOM 1364 O O . HIS A 1 171 ? -14.995 -4.960 11.398 1.00 97.69 171 HIS A O 1
ATOM 1370 N N . LYS A 1 172 ? -16.604 -3.889 10.245 1.00 96.69 172 LYS A N 1
ATOM 1371 C CA . LYS A 1 172 ? -16.308 -2.530 10.736 1.00 96.69 172 LYS A CA 1
ATOM 1372 C C . LYS A 1 172 ? -14.842 -2.140 10.529 1.00 96.69 172 LYS A C 1
ATOM 1374 O O . LYS A 1 172 ? -14.144 -1.798 11.480 1.00 96.69 172 LYS A O 1
ATOM 1379 N N . VAL A 1 173 ? -14.359 -2.283 9.301 1.00 98.19 173 VAL A N 1
ATOM 1380 C CA . VAL A 1 173 ? -13.053 -1.751 8.908 1.00 98.19 173 VAL A CA 1
ATOM 1381 C C . VAL A 1 173 ? -13.139 -0.232 8.822 1.00 98.19 173 VAL A C 1
ATOM 1383 O O . VAL A 1 173 ? -14.083 0.309 8.252 1.00 98.19 173 VAL A O 1
ATOM 1386 N N . ASP A 1 174 ? -12.151 0.451 9.391 1.00 97.88 174 ASP A N 1
ATOM 1387 C CA . ASP A 1 174 ? -12.130 1.911 9.490 1.00 97.88 174 ASP A CA 1
ATOM 1388 C C . ASP A 1 174 ? -11.371 2.550 8.320 1.00 97.88 174 ASP A C 1
ATOM 1390 O O . ASP A 1 174 ? -11.698 3.652 7.869 1.00 97.88 174 ASP A O 1
ATOM 1394 N N . LEU A 1 175 ? -10.350 1.851 7.815 1.00 98.44 175 LEU A N 1
ATOM 1395 C CA . LEU A 1 175 ? -9.429 2.354 6.804 1.00 98.44 175 LEU A CA 1
ATOM 1396 C C . LEU A 1 175 ? -9.018 1.254 5.822 1.00 98.44 175 LEU A C 1
ATOM 1398 O O . LEU A 1 175 ? -8.604 0.173 6.225 1.00 98.44 175 LEU A O 1
ATOM 1402 N N . VAL A 1 176 ? -9.067 1.548 4.528 1.00 98.81 176 VAL A N 1
ATOM 1403 C CA . VAL A 1 176 ? -8.537 0.705 3.453 1.00 98.81 176 VAL A CA 1
ATOM 1404 C C . VAL A 1 176 ? -7.408 1.441 2.752 1.00 98.81 176 VAL A C 1
ATOM 1406 O O . VAL A 1 176 ? -7.587 2.595 2.367 1.00 98.81 176 VAL A O 1
ATOM 1409 N N . LEU A 1 177 ? -6.284 0.763 2.536 1.00 98.88 177 LEU A N 1
ATOM 1410 C CA . LEU A 1 177 ? -5.121 1.270 1.811 1.00 98.88 177 LEU A CA 1
ATOM 1411 C C . LEU A 1 177 ? -4.926 0.457 0.526 1.00 98.88 177 LEU A C 1
ATOM 1413 O O . LEU A 1 177 ? -4.774 -0.764 0.595 1.00 98.88 177 LEU A O 1
ATOM 1417 N N . ASN A 1 178 ? -4.956 1.122 -0.631 1.00 98.38 178 ASN A N 1
ATOM 1418 C CA . ASN A 1 178 ? -4.708 0.514 -1.944 1.00 98.38 178 ASN A CA 1
ATOM 1419 C C . ASN A 1 178 ? -3.920 1.416 -2.903 1.00 98.38 178 ASN A C 1
ATOM 1421 O O . ASN A 1 178 ? -3.612 2.553 -2.562 1.00 98.38 178 ASN A O 1
ATOM 1425 N N . GLY A 1 179 ? -3.537 0.889 -4.068 1.00 96.88 179 GLY A N 1
ATOM 1426 C CA . GLY A 1 179 ? -2.658 1.532 -5.052 1.00 96.88 179 GLY A CA 1
ATOM 1427 C C . GLY A 1 179 ? -3.126 1.340 -6.498 1.00 96.88 179 GLY A C 1
ATOM 1428 O O . GLY A 1 179 ? -4.248 1.703 -6.851 1.00 96.88 179 GLY A O 1
ATOM 1429 N N . HIS A 1 180 ? -2.262 0.802 -7.364 1.00 97.31 180 HIS A N 1
ATOM 1430 C CA . HIS A 1 180 ? -2.549 0.328 -8.731 1.00 97.31 180 HIS A CA 1
ATOM 1431 C C . HIS A 1 180 ? -2.807 1.415 -9.795 1.00 97.31 180 HIS A C 1
ATOM 1433 O O . HIS A 1 180 ? -2.310 1.349 -10.924 1.00 97.31 180 HIS A O 1
ATOM 1439 N N . LYS A 1 181 ? -3.609 2.448 -9.498 1.00 94.81 181 LYS A N 1
ATOM 1440 C CA . LYS A 1 181 ? -3.965 3.488 -10.492 1.00 94.81 181 LYS A CA 1
ATOM 1441 C C . LYS A 1 181 ? -3.031 4.677 -10.560 1.00 94.81 181 LYS A C 1
ATOM 1443 O O . LYS A 1 181 ? -3.127 5.438 -11.530 1.00 94.81 181 LYS A O 1
ATOM 1448 N N . HIS A 1 182 ? -2.114 4.798 -9.603 1.00 96.06 182 HIS A N 1
ATOM 1449 C CA . HIS A 1 182 ? -1.160 5.901 -9.507 1.00 96.06 182 HIS A CA 1
ATOM 1450 C C . HIS A 1 182 ? -1.854 7.276 -9.449 1.00 96.06 182 HIS A C 1
ATOM 1452 O O . HIS A 1 182 ? -1.346 8.271 -9.975 1.00 96.06 182 HIS A O 1
ATOM 1458 N N . VAL A 1 183 ? -3.047 7.329 -8.852 1.00 94.94 183 VAL A N 1
ATOM 1459 C CA . VAL A 1 183 ? -3.812 8.563 -8.657 1.00 94.94 183 VAL A CA 1
ATOM 1460 C C . VAL A 1 183 ? -4.227 8.624 -7.197 1.00 94.94 183 VAL A C 1
ATOM 1462 O O . VAL A 1 183 ? -5.058 7.815 -6.790 1.00 94.94 183 VAL A O 1
ATOM 1465 N N . PRO A 1 184 ? -3.676 9.549 -6.401 1.00 95.06 184 PRO A N 1
ATOM 1466 C CA . PRO A 1 184 ? -4.069 9.647 -5.011 1.00 95.06 184 PRO A CA 1
ATOM 1467 C C . PRO A 1 184 ? -5.528 10.087 -4.896 1.00 95.06 184 PRO A C 1
ATOM 1469 O O . PRO A 1 184 ? -5.945 11.051 -5.544 1.00 95.06 184 PRO A O 1
ATOM 1472 N N . TRP A 1 185 ? -6.313 9.374 -4.093 1.00 95.25 185 TRP A N 1
ATOM 1473 C CA . TRP A 1 185 ? -7.710 9.718 -3.842 1.00 95.25 185 TRP A CA 1
ATOM 1474 C C . TRP A 1 185 ? -8.205 9.133 -2.523 1.00 95.25 185 TRP A C 1
ATOM 1476 O O . TRP A 1 185 ? -7.785 8.050 -2.127 1.00 95.25 185 TRP A O 1
ATOM 1486 N N . VAL A 1 186 ? -9.150 9.813 -1.874 1.00 96.06 186 VAL A N 1
ATOM 1487 C CA . VAL A 1 186 ? -9.808 9.302 -0.668 1.00 96.06 186 VAL A CA 1
ATOM 1488 C C . VAL A 1 186 ? -11.314 9.271 -0.874 1.00 96.06 186 VAL A C 1
ATOM 1490 O O . VAL A 1 186 ? -11.957 10.294 -1.111 1.00 96.06 186 VAL A O 1
ATOM 1493 N N . TRP A 1 187 ? -11.888 8.082 -0.734 1.00 95.31 187 TRP A N 1
ATOM 1494 C CA . TRP A 1 187 ? -13.325 7.891 -0.608 1.00 95.31 187 TRP A CA 1
ATOM 1495 C C . TRP A 1 187 ? -13.724 7.784 0.860 1.00 95.31 187 TRP A C 1
ATOM 1497 O O . TRP A 1 187 ? -12.986 7.248 1.685 1.00 95.31 187 TRP A O 1
ATOM 1507 N N . ARG A 1 188 ? -14.939 8.238 1.172 1.00 94.62 188 ARG A N 1
ATOM 1508 C CA . ARG A 1 188 ? -15.641 7.878 2.404 1.00 94.62 188 ARG A CA 1
ATOM 1509 C C . ARG A 1 188 ? -16.831 7.007 2.034 1.00 94.62 188 ARG A C 1
ATOM 1511 O O . ARG A 1 188 ? -17.703 7.459 1.297 1.00 94.62 188 ARG A O 1
ATOM 1518 N N . PHE A 1 189 ? -16.857 5.783 2.538 1.00 93.31 189 PHE A N 1
ATOM 1519 C CA . PHE A 1 189 ? -17.853 4.773 2.194 1.00 93.31 189 PHE A CA 1
ATOM 1520 C C . PHE A 1 189 ? -18.356 4.107 3.475 1.00 93.31 189 PHE A C 1
ATOM 1522 O O . PHE A 1 189 ? -17.565 3.497 4.177 1.00 93.31 189 PHE A O 1
ATOM 1529 N N . GLU A 1 190 ? -19.637 4.267 3.828 1.00 91.94 190 GLU A N 1
ATOM 1530 C CA . GLU A 1 190 ? -20.233 3.671 5.047 1.00 91.94 190 GLU A CA 1
ATOM 1531 C C . GLU A 1 190 ? -19.467 3.951 6.363 1.00 91.94 190 GLU A C 1
ATOM 1533 O O . GLU A 1 190 ? -19.506 3.169 7.309 1.00 91.94 190 GLU A O 1
ATOM 1538 N N . GLY A 1 191 ? -18.781 5.096 6.458 1.00 87.00 191 GLY A N 1
ATOM 1539 C CA . GLY A 1 191 ? -17.956 5.427 7.628 1.00 87.00 191 GLY A CA 1
ATOM 1540 C C . GLY A 1 191 ? -16.593 4.725 7.663 1.00 87.00 191 GLY A C 1
ATOM 1541 O O . GLY A 1 191 ? -15.966 4.716 8.709 1.00 87.00 191 GLY A O 1
ATOM 1542 N N . MET A 1 192 ? -16.148 4.175 6.533 1.00 95.00 192 MET A N 1
ATOM 1543 C CA . MET A 1 192 ? -14.795 3.689 6.263 1.00 95.00 192 MET A CA 1
ATOM 1544 C C . MET A 1 192 ? -14.101 4.660 5.299 1.00 95.00 192 MET A C 1
ATOM 1546 O O . MET A 1 192 ? -14.718 5.151 4.343 1.00 95.00 192 MET A O 1
ATOM 1550 N N . LEU A 1 193 ? -12.821 4.952 5.526 1.00 97.31 193 LEU A N 1
ATOM 1551 C CA . LEU A 1 193 ? -11.989 5.642 4.540 1.00 97.31 193 LEU A CA 1
ATOM 1552 C C . LEU A 1 193 ? -11.363 4.625 3.590 1.00 97.31 193 LEU A C 1
ATOM 1554 O O . LEU A 1 193 ? -10.795 3.637 4.035 1.00 97.31 193 LEU A O 1
ATOM 1558 N N . ILE A 1 194 ? -11.416 4.879 2.285 1.00 98.06 194 ILE A N 1
ATOM 1559 C CA . ILE A 1 194 ? -10.679 4.098 1.286 1.00 98.06 194 ILE A CA 1
ATOM 1560 C C . ILE A 1 194 ? -9.685 5.036 0.616 1.00 98.06 194 ILE A C 1
ATOM 1562 O O . ILE A 1 194 ? -10.082 5.941 -0.119 1.00 98.06 194 ILE A O 1
ATOM 1566 N N . VAL A 1 195 ? -8.406 4.825 0.903 1.00 98.12 195 VAL A N 1
ATOM 1567 C CA . VAL A 1 195 ? -7.283 5.633 0.435 1.00 98.12 195 VAL A CA 1
ATOM 1568 C C . VAL A 1 195 ? -6.587 4.896 -0.701 1.00 98.12 195 VAL A C 1
ATOM 1570 O O . VAL A 1 195 ? -5.986 3.841 -0.502 1.00 98.12 195 VAL A O 1
ATOM 1573 N N . ASN A 1 196 ? -6.676 5.474 -1.893 1.00 97.62 196 ASN A N 1
ATOM 1574 C CA . ASN A 1 196 ? -5.902 5.066 -3.051 1.00 97.62 196 ASN A CA 1
ATOM 1575 C C . ASN A 1 196 ? -4.619 5.895 -3.095 1.00 97.62 196 ASN A C 1
ATOM 1577 O O . ASN A 1 196 ? -4.690 7.123 -3.115 1.00 97.62 196 ASN A O 1
ATOM 1581 N N . ALA A 1 197 ? -3.463 5.247 -3.135 1.00 97.06 197 ALA A N 1
ATOM 1582 C CA . ALA A 1 197 ? -2.171 5.901 -3.243 1.00 97.06 197 ALA A CA 1
ATOM 1583 C C . ALA A 1 197 ? -1.868 6.354 -4.682 1.00 97.06 197 ALA A C 1
ATOM 1585 O O . ALA A 1 197 ? -2.360 5.817 -5.682 1.00 97.06 197 ALA A O 1
ATOM 1586 N N . GLY A 1 198 ? -1.012 7.372 -4.783 1.00 96.19 198 GLY A N 1
ATOM 1587 C CA . GLY A 1 198 ? -0.268 7.650 -6.008 1.00 96.19 198 GLY A CA 1
ATOM 1588 C C . GLY A 1 198 ? 0.851 6.624 -6.225 1.00 96.19 198 GLY A C 1
ATOM 1589 O O . GLY A 1 198 ? 0.985 5.664 -5.476 1.00 96.19 198 GLY A O 1
ATOM 1590 N N . THR A 1 199 ? 1.693 6.856 -7.232 1.00 97.25 199 THR A N 1
ATOM 1591 C CA . THR A 1 199 ? 3.001 6.184 -7.296 1.00 97.25 199 THR A CA 1
ATOM 1592 C C . THR A 1 199 ? 4.000 6.948 -6.441 1.00 97.25 199 THR A C 1
ATOM 1594 O O . THR A 1 199 ? 4.091 8.173 -6.552 1.00 97.25 199 THR A O 1
ATOM 1597 N N . SER A 1 200 ? 4.741 6.251 -5.583 1.00 97.62 200 SER A N 1
ATOM 1598 C CA . SER A 1 200 ? 5.661 6.913 -4.655 1.00 97.62 200 SER A CA 1
ATOM 1599 C C . SER A 1 200 ? 6.967 7.342 -5.310 1.00 97.62 200 SER A C 1
ATOM 1601 O O . SER A 1 200 ? 7.469 8.418 -5.010 1.00 97.62 200 SER A O 1
ATOM 1603 N N . THR A 1 201 ? 7.511 6.556 -6.236 1.00 97.31 201 THR A N 1
ATOM 1604 C CA . THR A 1 201 ? 8.892 6.763 -6.712 1.00 97.31 201 THR A CA 1
ATOM 1605 C C . THR A 1 201 ? 9.039 6.675 -8.221 1.00 97.31 201 THR A C 1
ATOM 1607 O O . THR A 1 201 ? 10.146 6.490 -8.717 1.00 97.31 201 THR A O 1
ATOM 1610 N N . THR A 1 202 ? 7.953 6.817 -8.985 1.00 97.12 202 THR A N 1
ATOM 1611 C CA . THR A 1 202 ? 8.033 6.823 -10.453 1.00 97.12 202 THR A CA 1
ATOM 1612 C C . THR A 1 202 ? 7.352 8.023 -11.077 1.00 97.12 202 THR A C 1
ATOM 1614 O O . THR A 1 202 ? 6.405 8.577 -10.529 1.00 97.12 202 THR A O 1
ATOM 1617 N N . ASN A 1 203 ? 7.756 8.381 -12.295 1.00 95.31 203 ASN A N 1
ATOM 1618 C CA . ASN A 1 203 ? 7.028 9.360 -13.108 1.00 95.31 203 ASN A CA 1
ATOM 1619 C C . ASN A 1 203 ? 5.831 8.754 -13.876 1.00 95.31 203 ASN A C 1
ATOM 1621 O O . ASN A 1 203 ? 5.309 9.396 -14.791 1.00 95.31 203 ASN A O 1
ATOM 1625 N N . ARG A 1 204 ? 5.338 7.557 -13.503 1.00 93.50 204 ARG A N 1
ATOM 1626 C CA . ARG A 1 204 ? 4.111 6.944 -14.059 1.00 93.50 204 ARG A CA 1
ATOM 1627 C C . ARG A 1 204 ? 2.843 7.616 -13.510 1.00 93.50 204 ARG A C 1
ATOM 1629 O O . ARG A 1 204 ? 1.912 6.947 -13.077 1.00 93.50 204 ARG A O 1
ATOM 1636 N N . VAL A 1 205 ? 2.808 8.942 -13.511 1.00 94.19 205 VAL A N 1
ATOM 1637 C CA . VAL A 1 205 ? 1.697 9.762 -13.016 1.00 94.19 205 VAL A CA 1
ATOM 1638 C C . VAL A 1 205 ? 0.617 9.950 -14.087 1.00 94.19 205 VAL A C 1
ATOM 1640 O O . VAL A 1 205 ? 0.851 9.754 -15.283 1.00 94.19 205 VAL A O 1
ATOM 1643 N N . ARG A 1 206 ? -0.592 10.352 -13.679 1.00 91.31 206 ARG A N 1
ATOM 1644 C CA . ARG A 1 206 ? -1.690 10.698 -14.599 1.00 91.31 206 ARG A CA 1
ATOM 1645 C C . ARG A 1 206 ? -1.831 12.208 -14.745 1.00 91.31 206 ARG A C 1
ATOM 1647 O O . ARG A 1 206 ? -1.948 12.923 -13.755 1.00 91.31 206 ARG A O 1
ATOM 1654 N N . GLY A 1 207 ? -1.889 12.697 -15.984 1.00 90.69 207 GLY A N 1
ATOM 1655 C CA . GLY A 1 207 ? -2.142 14.111 -16.270 1.00 90.69 207 GLY A CA 1
ATOM 1656 C C . GLY A 1 207 ? -1.117 15.033 -15.602 1.00 90.69 207 GLY A C 1
ATOM 1657 O O . GLY A 1 207 ? 0.064 14.966 -15.920 1.00 90.69 207 GLY A O 1
ATOM 1658 N N . ARG A 1 208 ? -1.582 15.894 -14.689 1.00 87.44 208 ARG A N 1
ATOM 1659 C CA . ARG A 1 208 ? -0.743 16.816 -13.895 1.00 87.44 208 ARG A CA 1
ATOM 1660 C C . ARG A 1 208 ? -0.350 16.252 -12.522 1.00 87.44 208 ARG A C 1
ATOM 1662 O O . ARG A 1 208 ? 0.089 17.007 -11.661 1.00 87.44 208 ARG A O 1
ATOM 1669 N N . GLY A 1 209 ? -0.570 14.957 -12.305 1.00 89.94 209 GLY A N 1
ATOM 1670 C CA . GLY A 1 209 ? -0.213 14.275 -11.069 1.00 89.94 209 GLY A CA 1
ATOM 1671 C C . GLY A 1 209 ? 1.290 14.307 -10.808 1.00 89.94 209 GLY A C 1
ATOM 1672 O O . GLY A 1 209 ? 2.097 14.574 -11.700 1.00 89.94 209 GLY A O 1
ATOM 1673 N N . ARG A 1 210 ? 1.655 14.023 -9.562 1.00 93.88 210 ARG A N 1
ATOM 1674 C CA . ARG A 1 210 ? 3.033 14.028 -9.074 1.00 93.88 210 ARG A CA 1
ATOM 1675 C C . ARG A 1 210 ? 3.278 12.773 -8.228 1.00 93.88 210 ARG A C 1
ATOM 1677 O O . ARG A 1 210 ? 2.323 12.280 -7.616 1.00 93.88 210 ARG A O 1
ATOM 1684 N N . PRO A 1 211 ? 4.516 12.251 -8.190 1.00 96.62 211 PRO A N 1
ATOM 1685 C CA . PRO A 1 211 ? 4.855 11.161 -7.288 1.00 96.62 211 PRO A CA 1
ATOM 1686 C C . PRO A 1 211 ? 4.594 11.582 -5.843 1.00 96.62 211 PRO A C 1
ATOM 1688 O O . PRO A 1 211 ? 4.853 12.732 -5.478 1.00 96.62 211 PRO A O 1
ATOM 1691 N N . SER A 1 212 ? 4.022 10.685 -5.049 1.00 96.88 212 SER A N 1
ATOM 1692 C CA . SER A 1 212 ? 3.516 11.024 -3.721 1.00 96.88 212 SER A CA 1
ATOM 1693 C C . SER A 1 212 ? 3.338 9.809 -2.821 1.00 96.88 212 SER A C 1
ATOM 1695 O O . SER A 1 212 ? 3.299 8.664 -3.271 1.00 96.88 212 SER A O 1
ATOM 1697 N N . TYR A 1 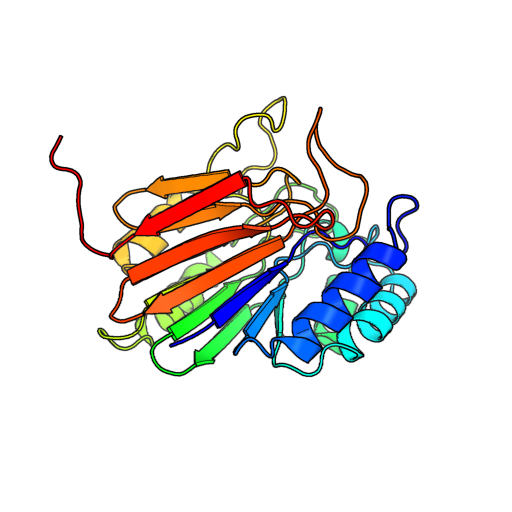213 ? 3.220 10.076 -1.530 1.00 97.69 213 TYR A N 1
ATOM 1698 C CA . TYR A 1 213 ? 2.956 9.093 -0.487 1.00 97.69 213 TYR A CA 1
ATOM 1699 C C . TYR A 1 213 ? 1.953 9.683 0.499 1.00 97.69 213 TYR A C 1
ATOM 1701 O O . TYR A 1 213 ? 1.691 10.890 0.504 1.00 97.69 213 TYR A O 1
ATOM 1709 N N . THR A 1 214 ? 1.360 8.825 1.314 1.00 97.94 214 THR A N 1
ATOM 1710 C CA . THR A 1 214 ? 0.321 9.228 2.252 1.00 97.94 214 THR A CA 1
ATOM 1711 C C . THR A 1 214 ? 0.826 9.085 3.681 1.00 97.94 214 THR A C 1
ATOM 1713 O O . THR A 1 214 ? 1.371 8.052 4.059 1.00 97.94 214 THR A O 1
ATOM 1716 N N . VAL A 1 215 ? 0.625 10.123 4.487 1.00 97.62 215 VAL A N 1
ATOM 1717 C CA . VAL A 1 215 ? 0.889 10.120 5.928 1.00 97.62 215 VAL A CA 1
ATOM 1718 C C . VAL A 1 215 ? -0.435 9.976 6.662 1.00 97.62 215 VAL A C 1
ATOM 1720 O O . VAL A 1 215 ? -1.388 10.703 6.375 1.00 97.62 215 VAL A O 1
ATOM 1723 N N . ILE A 1 216 ? -0.503 9.028 7.590 1.00 97.94 216 ILE A N 1
ATOM 1724 C CA . ILE A 1 216 ? -1.724 8.681 8.309 1.00 97.94 216 ILE A CA 1
ATOM 1725 C C . ILE A 1 216 ? -1.451 8.757 9.804 1.00 97.94 216 ILE A C 1
ATOM 1727 O O . ILE A 1 216 ? -0.631 8.015 10.333 1.00 97.94 216 ILE A O 1
ATOM 1731 N N . GLU A 1 217 ? -2.159 9.648 10.480 1.00 96.88 217 GLU A N 1
ATOM 1732 C CA . GLU A 1 217 ? -2.079 9.839 11.924 1.00 96.88 217 GLU A CA 1
ATOM 1733 C C . GLU A 1 217 ? -3.359 9.345 12.581 1.00 96.88 217 GLU A C 1
ATOM 1735 O O . GLU A 1 217 ? -4.461 9.644 12.114 1.00 96.88 217 GLU A O 1
ATOM 1740 N N . ILE A 1 218 ? -3.206 8.607 13.676 1.00 95.31 218 ILE A N 1
ATOM 1741 C CA . ILE A 1 218 ? -4.316 8.103 14.475 1.00 95.31 218 ILE A CA 1
ATOM 1742 C C . ILE A 1 218 ? -4.178 8.656 15.894 1.00 95.31 218 ILE A C 1
ATOM 1744 O O . ILE A 1 218 ? -3.232 8.337 16.620 1.00 95.31 218 ILE A O 1
ATOM 1748 N N . ASP A 1 219 ? -5.138 9.483 16.300 1.00 92.50 219 ASP A N 1
ATOM 1749 C CA . ASP A 1 219 ? -5.182 10.077 17.637 1.00 92.50 219 ASP A CA 1
ATOM 1750 C C . ASP A 1 219 ? -6.601 10.044 18.211 1.00 92.50 219 ASP A C 1
ATOM 1752 O O . ASP A 1 219 ? -7.550 10.536 17.603 1.00 92.50 219 ASP A O 1
ATOM 1756 N N . GLY A 1 220 ? -6.771 9.422 19.380 1.00 84.25 220 GLY A N 1
ATOM 1757 C CA . GLY A 1 220 ? -8.072 9.3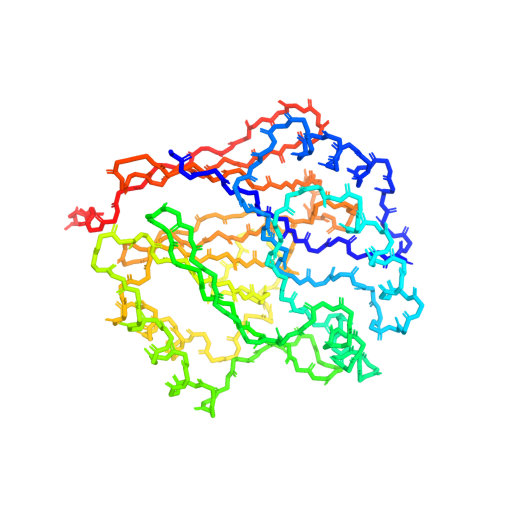29 20.055 1.00 84.25 220 GLY A CA 1
ATOM 1758 C C . GLY A 1 220 ? -9.204 8.740 19.196 1.00 84.25 220 GLY A C 1
ATOM 1759 O O . GLY A 1 220 ? -10.360 9.130 19.367 1.00 84.25 220 GLY A O 1
ATOM 1760 N N . GLY A 1 221 ? -8.878 7.850 18.252 1.00 84.50 221 GLY A N 1
ATOM 1761 C CA . GLY A 1 221 ? -9.818 7.273 17.282 1.00 84.50 221 GLY A CA 1
ATOM 1762 C C . GLY A 1 221 ? -10.117 8.158 16.062 1.00 84.50 221 GLY A C 1
ATOM 1763 O O . GLY A 1 221 ? -10.901 7.766 15.205 1.00 84.50 221 GLY A O 1
ATOM 1764 N N . GLU A 1 222 ? -9.518 9.343 15.954 1.00 92.19 222 GLU A N 1
ATOM 1765 C CA . GLU A 1 222 ? -9.552 10.167 14.746 1.00 92.19 222 GLU A CA 1
ATOM 1766 C C . GLU A 1 222 ? -8.411 9.769 13.806 1.00 92.19 222 GLU A C 1
ATOM 1768 O O . GLU A 1 222 ? -7.248 9.746 14.199 1.00 92.19 222 GLU A O 1
ATOM 1773 N N . ILE A 1 223 ? -8.760 9.469 12.559 1.00 95.69 223 ILE A N 1
ATOM 1774 C CA . ILE A 1 223 ? -7.847 9.164 11.462 1.00 95.69 223 ILE A CA 1
ATOM 1775 C C . ILE A 1 223 ? -7.673 10.438 10.639 1.00 95.69 223 ILE A C 1
ATOM 1777 O O . ILE A 1 223 ? -8.642 10.959 10.074 1.00 95.69 223 ILE A O 1
ATOM 1781 N N . THR A 1 224 ? -6.439 10.920 10.547 1.00 95.81 224 THR A N 1
ATOM 1782 C CA . THR A 1 224 ? -6.061 12.013 9.652 1.00 95.81 224 THR A CA 1
ATOM 1783 C C . THR A 1 224 ? -5.186 11.481 8.529 1.00 95.81 224 THR A C 1
ATOM 1785 O O . THR A 1 224 ? -4.141 10.897 8.782 1.00 95.81 224 THR A O 1
ATOM 1788 N N . VAL A 1 225 ? -5.611 11.695 7.286 1.00 96.50 225 VAL A N 1
ATOM 1789 C CA . VAL A 1 225 ? -4.910 11.265 6.070 1.00 96.50 225 VAL A CA 1
ATOM 1790 C C . VAL A 1 225 ? -4.391 12.500 5.346 1.00 96.50 225 VAL A C 1
ATOM 1792 O O . VAL A 1 225 ? -5.189 13.368 4.983 1.00 96.50 225 VAL A O 1
ATOM 1795 N N . ARG A 1 226 ? -3.076 12.576 5.123 1.00 95.69 226 ARG A N 1
ATOM 1796 C CA . ARG A 1 226 ? -2.418 13.657 4.379 1.00 95.69 226 ARG A CA 1
ATOM 1797 C C . ARG A 1 226 ? -1.667 13.122 3.174 1.00 95.69 226 ARG A C 1
ATOM 1799 O O . ARG A 1 226 ? -0.787 12.277 3.320 1.00 95.69 226 ARG A O 1
ATOM 1806 N N . GLN A 1 227 ? -1.975 13.649 1.994 1.00 94.75 227 GLN A N 1
ATOM 1807 C CA . GLN A 1 227 ? -1.182 13.378 0.797 1.00 94.75 227 GLN A CA 1
ATOM 1808 C C . GLN A 1 227 ? 0.041 14.295 0.757 1.00 94.75 227 GLN A C 1
ATOM 1810 O O . GLN A 1 227 ? -0.113 15.519 0.762 1.00 94.75 227 GLN A O 1
ATOM 1815 N N . ARG A 1 228 ? 1.238 13.706 0.671 1.00 95.19 228 ARG A N 1
ATOM 1816 C CA . ARG A 1 228 ? 2.515 14.422 0.600 1.00 95.19 228 ARG A CA 1
ATOM 1817 C C . ARG A 1 228 ? 3.209 14.258 -0.741 1.00 95.19 228 ARG A C 1
ATOM 1819 O O . ARG A 1 228 ? 3.205 13.180 -1.337 1.00 95.19 228 ARG A O 1
ATOM 1826 N N . TYR A 1 229 ? 3.854 15.335 -1.176 1.00 94.19 229 TYR A N 1
ATOM 1827 C CA . TYR A 1 229 ? 4.677 15.387 -2.379 1.00 94.19 229 TYR A CA 1
ATOM 1828 C C . TYR A 1 229 ? 6.128 15.737 -2.039 1.00 94.19 229 TYR A C 1
ATOM 1830 O O . TYR A 1 229 ? 6.416 16.457 -1.085 1.00 94.19 229 TYR A O 1
ATOM 1838 N N . PHE A 1 230 ? 7.057 15.293 -2.885 1.00 91.31 230 PHE A N 1
ATOM 1839 C CA . PHE A 1 230 ? 8.503 15.490 -2.695 1.00 91.31 230 PHE A CA 1
ATOM 1840 C C . PHE A 1 230 ? 8.997 16.932 -2.898 1.00 91.31 230 PHE A C 1
ATOM 1842 O O . PHE A 1 230 ? 10.179 17.213 -2.695 1.00 91.31 230 PHE A O 1
ATOM 1849 N N . ASP A 1 231 ? 8.119 17.841 -3.325 1.00 84.88 231 ASP A N 1
ATOM 1850 C CA . ASP A 1 231 ? 8.373 19.284 -3.367 1.00 84.88 231 ASP A CA 1
ATOM 1851 C C . ASP A 1 231 ? 7.979 19.992 -2.055 1.00 84.88 231 ASP A C 1
ATOM 1853 O O . ASP A 1 231 ? 8.063 21.216 -1.966 1.00 84.88 231 ASP A O 1
ATOM 1857 N N . GLY A 1 232 ? 7.573 19.225 -1.034 1.00 77.12 232 GLY A N 1
ATOM 1858 C CA . GLY A 1 232 ? 7.153 19.724 0.273 1.00 77.12 232 GLY A CA 1
ATOM 1859 C C . GLY A 1 232 ? 5.715 20.240 0.308 1.00 77.12 232 GLY A C 1
ATOM 1860 O O . GLY A 1 232 ? 5.282 20.744 1.343 1.00 77.12 232 GLY A O 1
ATOM 1861 N N . THR A 1 233 ? 4.966 20.140 -0.797 1.00 79.69 233 THR A N 1
ATOM 1862 C CA . THR A 1 233 ? 3.547 20.508 -0.807 1.00 79.69 233 THR A CA 1
ATOM 1863 C C . THR A 1 233 ? 2.673 19.395 -0.225 1.00 79.69 233 THR A C 1
ATOM 1865 O O . THR A 1 233 ? 2.947 18.204 -0.387 1.00 79.69 233 THR A O 1
ATOM 1868 N N . GLU A 1 234 ? 1.588 19.796 0.439 1.00 75.94 234 GLU A N 1
ATOM 1869 C CA . GLU A 1 234 ? 0.500 18.924 0.887 1.00 75.94 234 GLU A CA 1
ATOM 1870 C C . GLU A 1 234 ? -0.785 19.421 0.211 1.00 75.94 234 GLU A C 1
ATOM 1872 O O . GLU A 1 234 ? -1.127 20.597 0.338 1.00 75.94 234 GLU A O 1
ATOM 1877 N N . GLU A 1 235 ? -1.487 18.576 -0.552 1.00 67.19 235 GLU A N 1
ATOM 1878 C CA . GLU A 1 235 ? -2.715 19.018 -1.250 1.00 67.19 235 GLU A CA 1
ATOM 1879 C C . GLU A 1 235 ? -4.002 18.588 -0.561 1.00 67.19 235 GLU A C 1
ATOM 1881 O O . GLU A 1 235 ? -5.061 19.143 -0.858 1.00 67.19 235 GLU A O 1
ATOM 1886 N N . THR A 1 236 ? -3.973 17.570 0.298 1.00 66.94 236 THR A N 1
ATOM 1887 C CA . THR A 1 236 ? -5.226 16.988 0.780 1.00 66.94 236 THR A CA 1
ATOM 1888 C C . THR A 1 236 ? -5.092 16.475 2.201 1.00 66.94 236 THR A C 1
ATOM 1890 O O . THR A 1 236 ? -4.318 15.557 2.449 1.00 66.94 236 THR A O 1
ATOM 1893 N N . GLU A 1 237 ? -5.864 17.069 3.116 1.00 75.12 237 GLU A N 1
ATOM 1894 C CA . GLU A 1 237 ? -6.068 16.590 4.484 1.00 75.12 237 GLU A CA 1
ATOM 1895 C C . GLU A 1 237 ? -7.512 16.085 4.614 1.00 75.12 237 GLU A C 1
ATOM 1897 O O . GLU A 1 237 ? -8.471 16.831 4.400 1.00 75.12 237 GLU A O 1
ATOM 1902 N N . HIS A 1 238 ? -7.677 14.819 4.987 1.00 77.88 238 HIS A N 1
ATOM 1903 C CA . HIS A 1 238 ? -8.968 14.245 5.348 1.00 77.88 238 HIS A CA 1
ATOM 1904 C C . HIS A 1 238 ? -8.955 13.841 6.816 1.00 77.88 238 HIS A C 1
ATOM 1906 O O . HIS A 1 238 ? -8.096 13.071 7.229 1.00 77.88 238 HIS A O 1
ATOM 1912 N N . ARG A 1 239 ? -9.942 14.305 7.587 1.00 77.19 239 ARG A N 1
ATOM 1913 C CA . ARG A 1 239 ? -10.151 13.896 8.984 1.00 77.19 239 ARG A CA 1
ATOM 1914 C C . ARG A 1 239 ? -11.405 13.047 9.108 1.00 77.19 239 ARG A C 1
ATOM 1916 O O . ARG A 1 239 ? -12.450 13.356 8.517 1.00 77.19 239 ARG A O 1
ATOM 1923 N N . HIS A 1 240 ? -11.322 11.960 9.859 1.00 81.50 240 HIS A N 1
ATOM 1924 C CA . HIS A 1 240 ? -12.424 11.027 10.025 1.00 81.50 240 HIS A CA 1
ATOM 1925 C C . HIS A 1 240 ? -12.414 10.393 11.409 1.00 81.50 240 HIS A C 1
ATOM 1927 O O . HIS A 1 240 ? -11.390 9.902 11.858 1.00 81.50 240 HIS A O 1
ATOM 1933 N N . ARG A 1 241 ? -13.576 10.349 12.057 1.00 77.62 241 ARG A N 1
ATOM 1934 C CA . ARG A 1 241 ? -13.808 9.495 13.221 1.00 77.62 241 ARG A CA 1
ATOM 1935 C C . ARG A 1 241 ? -14.733 8.359 12.794 1.00 77.62 241 ARG A C 1
ATOM 1937 O O . ARG A 1 241 ? -15.825 8.668 12.297 1.00 77.62 241 ARG A O 1
ATOM 1944 N N . PRO A 1 242 ? -14.340 7.090 12.972 1.00 75.50 242 PRO A N 1
ATOM 1945 C CA . PRO A 1 242 ? -15.218 5.969 12.686 1.00 75.50 242 PRO A CA 1
ATOM 1946 C C . PRO A 1 242 ? -16.551 6.068 13.425 1.00 75.50 242 PRO A C 1
ATOM 1948 O O . PRO A 1 242 ? -16.636 6.573 14.545 1.00 75.50 242 PRO A O 1
ATOM 1951 N N . GLY A 1 243 ? -17.624 5.636 12.762 1.00 61.19 243 GLY A N 1
ATOM 1952 C CA . GLY A 1 243 ? -18.992 5.736 13.284 1.00 61.19 243 GLY A CA 1
ATOM 1953 C C . GLY A 1 243 ? -19.652 7.116 13.142 1.00 61.19 243 GLY A C 1
ATOM 1954 O O . GLY A 1 243 ? -20.855 7.232 13.378 1.00 61.19 243 GLY A O 1
ATOM 1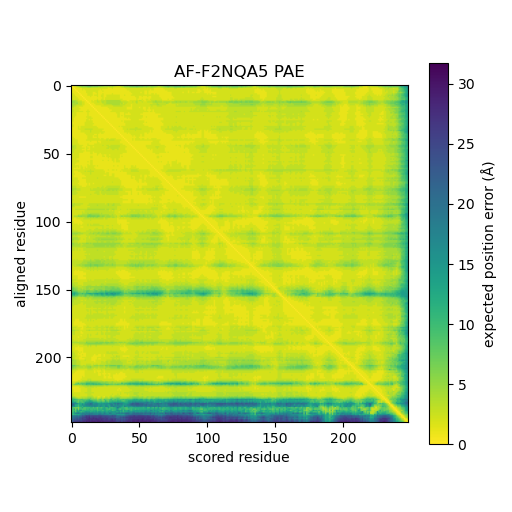955 N N . TRP A 1 244 ? -18.930 8.151 12.697 1.00 48.88 244 TRP A N 1
ATOM 1956 C CA . TRP A 1 244 ? -19.524 9.449 12.367 1.00 48.88 244 TRP A CA 1
ATOM 1957 C C . TRP A 1 244 ? -20.189 9.383 10.984 1.00 48.88 244 TRP A C 1
ATOM 1959 O O . TRP A 1 244 ? -19.537 9.519 9.943 1.00 48.88 244 TRP A O 1
ATOM 1969 N N . ARG A 1 245 ? -21.500 9.123 10.969 1.00 49.25 245 ARG A N 1
ATOM 1970 C CA . ARG A 1 245 ? -22.326 9.196 9.759 1.00 49.25 245 ARG A CA 1
ATOM 1971 C C . ARG A 1 245 ? -22.717 10.651 9.519 1.00 49.25 245 ARG A C 1
ATOM 1973 O O . ARG A 1 245 ? -23.180 11.323 10.433 1.00 49.25 245 ARG A O 1
ATOM 1980 N N . VAL A 1 246 ? -22.532 11.130 8.290 1.00 43.50 246 VAL A N 1
ATOM 1981 C CA . VAL A 1 246 ? -23.221 12.343 7.843 1.00 43.50 246 VAL A CA 1
ATOM 1982 C C . VAL A 1 246 ? -24.683 11.935 7.702 1.00 43.50 246 VAL A C 1
ATOM 1984 O O . VAL A 1 246 ? -24.996 11.101 6.854 1.00 43.50 246 VAL A O 1
ATOM 1987 N N . GLU A 1 247 ? -25.548 12.426 8.586 1.00 31.47 247 GLU A N 1
ATOM 1988 C CA . GLU A 1 247 ? -26.993 12.317 8.383 1.00 31.47 247 GLU A CA 1
ATOM 1989 C C . GLU A 1 247 ? -27.324 13.033 7.066 1.00 31.47 247 GLU A C 1
ATOM 1991 O O . GLU A 1 247 ? -26.936 14.189 6.876 1.00 31.47 247 GLU A O 1
ATOM 1996 N N . VAL A 1 248 ? -27.938 12.303 6.131 1.00 36.66 248 VAL A N 1
ATOM 1997 C CA . VAL A 1 248 ? -28.369 12.811 4.818 1.00 36.66 248 VAL A CA 1
ATOM 1998 C C . VAL A 1 248 ? -29.815 13.267 4.909 1.00 36.66 248 VAL A C 1
ATOM 2000 O O . VAL A 1 248 ? -30.617 12.503 5.493 1.00 36.66 248 VAL A O 1
#

Mean predicted aligned error: 3.75 Å

Secondary structure (DSSP, 8-state):
--EEEEE----BTSTTB-HHHHHHHHHHHHHH--SEEEEES--BSS--HHHHHHHHHHHTT--S-EEEE--TTTTGGGTHHHHHHHH--SEEEEEETTEEEEEE----TT-SS----TTTHHHHHHHHHTS-TTSEEEEE-SS-SS--TTSSS-----TTHHHHHHHHHHTT--EEEE-SS---EEEEETTEEEEE---SSBS---TT---EEEEEEEETTEEEEEEEETTS-EEEEEEE-TT-----

Nearest PDB structures (foldseek):
  2hy1-assembly1_A-2  TM=8.052E-01  e=3.523E-17  Mycobacterium tuberculosis H37Rv
  2hyo-assembly1_A-2  TM=7.994E-01  e=3.969E-17  Mycobacterium tuberculosis H37Rv
  2dxl-assembly1_A  TM=7.794E-01  e=1.358E-17  Klebsiella aerogenes
  2hyp-assembly1_A-2  TM=8.149E-01  e=1.160E-16  Mycobacterium tuberculosis H37Rv
  3d03-assembly1_A  TM=7.661E-01  e=2.515E-16  Klebsiella aerogenes

Solvent-accessible surface area (backbone atoms only — not comparable to full-atom values): 12774 Å² total; per-residue (Å²): 114,48,32,35,37,43,37,14,35,38,23,25,86,32,96,49,42,36,68,73,46,46,50,52,50,37,54,48,47,57,70,72,54,43,72,31,37,38,35,23,13,17,49,15,59,56,16,45,66,70,29,49,53,51,33,46,63,58,56,69,65,44,81,50,53,74,49,67,32,48,12,34,31,21,18,13,84,64,11,51,58,54,43,40,75,76,76,36,65,54,60,47,74,50,78,56,83,59,33,30,36,42,37,42,40,17,46,32,74,72,32,81,47,24,39,66,53,81,87,44,45,66,59,49,55,52,56,54,64,68,51,55,94,83,34,49,29,33,40,36,26,10,48,32,70,62,91,62,85,82,61,67,82,90,72,51,51,24,74,50,26,70,64,49,51,50,52,41,57,77,58,60,39,38,34,34,42,21,12,82,66,22,45,66,46,77,46,78,54,99,46,17,40,38,36,31,29,16,16,36,19,23,75,72,45,46,93,89,52,65,40,19,37,34,42,35,40,38,52,99,70,33,40,37,42,34,43,40,34,92,87,76,50,69,86,45,81,47,80,46,47,66,79,60,70,82,86,129

pLDDT: mean 94.46, std 9.52, range [31.47, 98.94]

Sequence (248 aa):
MPLLYHISDIHVASKYFLPELMERLIDEINTVGPDLVVLSGDLTDRGLRHEFEEAKAWTDRIQVPMLVTPGNHDSRNVGYIHFEELYGPRYATRRLEGVYVVAADSSEPDLDEGRIGRTIYPWLEEALSTAEPSEIKVFVTHHHLLPVPGAGRERNILQDAGDLLKILVDHKVDLVLNGHKHVPWVWRFEGMLIVNAGTSTTNRVRGRGRPSYTVIEIDGGEITVRQRYFDGTEETEHRHRPGWRVEV

Radius of gyration: 16.53 Å; Cα contacts (8 Å, |Δi|>4): 606; chains: 1; bounding box: 46×40×39 Å

Foldseek 3Di:
DAKEWEAEQQAAPDPFFFVVLLVVVQVVCQVVVGQEYEYAENLHQALDLVSLVRSLVSCVSRPHHYDYAYAQNNLEPVSVVSCCVRVNDNWDWDDDVQAIETEHEQYDYPDLAGESDPVCLVVVLVSLLPDDPRHQYEYGHAAALDFDPLLPPDDRRHPCSVVVVVSCLVSQHAEYEYESSLHWDWDQDNNHIYTYHHHQGGPPHGDPDAHWIWMWDADPQKIWIWIDHPVGDIDDIDIGHGPDDDDD

InterPro domains:
  IPR004843 Calcineurin-like, phosphoesterase domain [PF00149] (5-184)
  IPR029052 Metallo-dependent phosphatase-like [G3DSA:3.60.21.10] (2-244)
  IPR029052 Metallo-dependent phosphatase-like [SSF56300] (4-233)
  IPR050884 Cyclic nucleotide phosphodiesterase class-III [PTHR42988] (4-236)